Protein AF-A0A3N8PUU8-F1 (afdb_monomer)

Sequence (357 aa):
MLALIACQSVDLQAMRKKFASQLMLTMLAGAVLAAAIGTYAHWDSNRGGVLVAGLSSRHGITAQTVLVNLVLGFALMGVMTAVAMCMLWSWIVPRAAAAILRDLIRPFNATKYLVVFVLLIGTIWGLFLPSRGLVEATYKLGFGAVSWGTATLYLCDFAVALAGRSSPYWQKFYGDNKTDLYVCGLAGLTLVLLSSLSPERYSWYSLDLALLGSPFYLYAVFAIRECATIKVAGRNLPLRLRIVLCALFAALYAITLLVLLNVQSKTMPQYEALWYQISIFCGGLSAMIFARQIPFMLKQGKIELSPVLLRMFSSMKFSPGIYAEAARAATLWNRHVKLEKAVLRKQKARASKSRRR

Nearest PDB structures (foldseek):
  4wpe-assembly1_A-2  TM=2.109E-01  e=3.095E+00  Saccharomyces cerevisiae S288C
  2c08-assembly1_A-2  TM=2.107E-01  e=7.138E+00  Rattus norvegicus
  3zx6-assembly1_A  TM=1.548E-01  e=5.483E+00  Archaeoglobus fulgidus DSM 4304
  7n6g-assembly1_3Q  TM=1.052E-01  e=5.247E+00  Chlamydomonas reinhardtii

Solvent-accessible surface area (backbone atoms only — not comparable to full-atom values): 19198 Å² total; per-residue (Å²): 111,82,61,70,75,70,60,94,56,88,56,59,62,62,49,47,54,52,46,52,51,49,52,46,47,53,49,45,50,52,49,51,49,50,50,50,49,58,52,46,68,58,48,76,74,75,71,74,63,62,74,43,50,63,61,15,71,77,67,82,43,59,38,67,57,57,52,48,50,53,51,47,53,52,48,54,47,48,52,52,47,50,50,48,47,49,66,43,38,76,64,45,58,81,70,64,79,53,73,69,61,62,67,77,45,55,75,61,61,57,52,53,51,50,30,53,47,47,23,47,51,38,38,55,55,42,70,74,48,88,64,93,44,72,67,53,44,47,40,37,71,68,44,29,18,51,16,38,25,48,26,46,49,51,50,52,50,43,40,40,18,76,64,66,72,44,52,75,68,50,30,50,54,43,61,78,45,41,65,62,54,49,51,52,48,50,51,54,49,49,51,52,50,52,51,70,70,42,92,62,82,75,58,53,58,57,58,60,60,27,60,69,11,49,58,27,23,55,51,17,32,52,31,44,56,54,31,68,79,47,58,44,68,88,38,57,65,57,67,70,60,44,52,53,52,33,49,49,32,51,48,54,42,52,51,49,52,56,54,48,51,44,32,64,68,60,77,50,58,53,72,55,32,42,53,51,26,51,22,40,21,22,36,11,51,37,38,28,56,57,29,46,47,52,40,49,30,45,74,68,55,45,58,78,70,58,66,64,58,46,52,45,48,70,70,39,93,85,49,88,49,60,67,61,51,51,45,52,43,27,53,54,42,36,53,51,44,54,50,48,41,50,52,51,51,52,52,52,55,50,53,55,52,64,74,74,107

Structure (mmCIF, N/CA/C/O backbone):
data_AF-A0A3N8PUU8-F1
#
_entry.id   AF-A0A3N8PUU8-F1
#
loop_
_atom_site.group_PDB
_atom_site.id
_atom_site.type_symbol
_atom_site.label_atom_id
_atom_site.label_alt_id
_atom_site.label_comp_id
_atom_site.label_asym_id
_atom_site.label_entity_id
_atom_site.label_seq_id
_atom_site.pdbx_PDB_ins_code
_atom_site.Cartn_x
_atom_site.Cartn_y
_atom_site.Cartn_z
_atom_site.occupancy
_atom_site.B_iso_or_equiv
_atom_site.auth_seq_id
_atom_site.auth_comp_id
_atom_site.auth_asym_id
_atom_site.auth_atom_id
_atom_site.pdbx_PDB_model_num
ATOM 1 N N . MET A 1 1 ? 3.388 -2.164 14.234 1.00 33.44 1 MET A N 1
ATOM 2 C CA . MET A 1 1 ? 3.772 -0.738 14.371 1.00 33.44 1 MET A CA 1
ATOM 3 C C . MET A 1 1 ? 2.701 0.103 15.091 1.00 33.44 1 MET A C 1
ATOM 5 O O . MET A 1 1 ? 3.011 0.633 16.146 1.00 33.44 1 MET A O 1
ATOM 9 N N . LEU A 1 2 ? 1.438 0.167 14.629 1.00 33.94 2 LEU A N 1
ATOM 10 C CA . LEU A 1 2 ? 0.357 0.967 15.263 1.00 33.94 2 LEU A CA 1
ATOM 11 C C . LEU A 1 2 ? -0.056 0.524 16.685 1.00 33.94 2 LEU A C 1
ATOM 13 O O . LEU A 1 2 ? -0.361 1.365 17.522 1.00 33.94 2 LEU A O 1
ATOM 17 N N . ALA A 1 3 ? -0.004 -0.776 16.990 1.00 33.12 3 ALA A N 1
ATOM 18 C CA . ALA A 1 3 ? -0.272 -1.299 18.335 1.00 33.12 3 ALA A CA 1
ATOM 19 C C . ALA A 1 3 ? 0.892 -1.085 19.329 1.00 33.12 3 ALA A C 1
ATOM 21 O O . ALA A 1 3 ? 0.678 -1.107 20.534 1.00 33.12 3 ALA A O 1
ATOM 22 N N . LEU A 1 4 ? 2.114 -0.859 18.829 1.00 33.66 4 LEU A N 1
ATOM 23 C CA . LEU A 1 4 ? 3.347 -0.820 19.632 1.00 33.66 4 LEU A CA 1
ATOM 24 C C . LEU A 1 4 ? 3.682 0.583 20.158 1.00 33.66 4 LEU A C 1
ATOM 26 O O . LEU A 1 4 ? 4.406 0.714 21.135 1.00 33.66 4 LEU A O 1
ATOM 30 N N . ILE A 1 5 ? 3.145 1.632 19.527 1.00 42.50 5 ILE A N 1
ATOM 31 C CA . ILE A 1 5 ? 3.423 3.033 19.889 1.00 42.50 5 ILE A CA 1
ATOM 32 C C . ILE A 1 5 ? 2.405 3.566 20.920 1.00 42.50 5 ILE A C 1
ATOM 34 O O . ILE A 1 5 ? 2.657 4.572 21.575 1.00 42.50 5 ILE A O 1
ATOM 38 N N . ALA A 1 6 ? 1.267 2.885 21.104 1.00 36.62 6 ALA A N 1
ATOM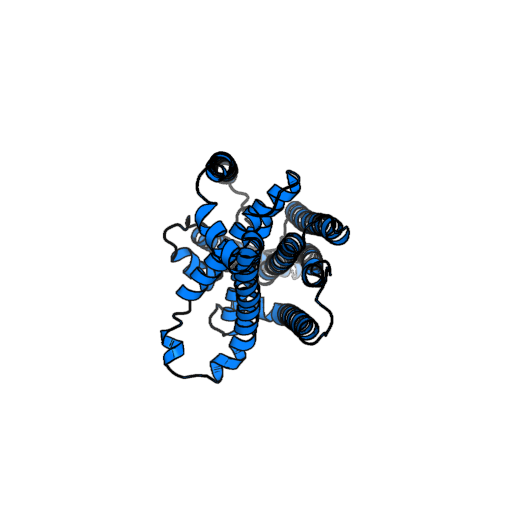 39 C CA . ALA A 1 6 ? 0.176 3.342 21.971 1.00 36.62 6 ALA A CA 1
ATOM 40 C C . ALA A 1 6 ? 0.266 2.868 23.441 1.00 36.62 6 ALA A C 1
ATOM 42 O O . ALA A 1 6 ? -0.495 3.361 24.270 1.00 36.62 6 ALA A O 1
ATOM 43 N N . CYS A 1 7 ? 1.182 1.956 23.791 1.00 33.84 7 CYS A N 1
ATOM 44 C CA . CYS A 1 7 ? 1.356 1.485 25.171 1.00 33.84 7 CYS A CA 1
ATOM 45 C C . CYS A 1 7 ? 2.401 2.330 25.923 1.00 33.84 7 CYS A C 1
ATOM 47 O O . CYS A 1 7 ? 3.602 2.135 25.759 1.00 33.84 7 CYS A O 1
ATOM 49 N N . GLN A 1 8 ? 1.947 3.258 26.772 1.00 36.69 8 GLN A N 1
ATOM 50 C CA . GLN A 1 8 ? 2.780 4.001 27.733 1.00 36.69 8 GLN A CA 1
ATOM 51 C C . GLN A 1 8 ? 2.994 3.215 29.042 1.00 36.69 8 GLN A C 1
ATOM 53 O O . GLN A 1 8 ? 2.659 3.688 30.124 1.00 36.69 8 GLN A O 1
ATOM 58 N N . SER A 1 9 ? 3.557 2.011 28.979 1.00 38.72 9 SER A N 1
ATOM 59 C CA . SER A 1 9 ? 4.008 1.306 30.186 1.00 38.72 9 SER A CA 1
ATOM 60 C C . SER A 1 9 ? 5.347 0.630 29.930 1.00 38.72 9 SER A C 1
ATOM 62 O O . SER A 1 9 ? 5.527 0.083 28.849 1.00 38.72 9 SER A O 1
ATOM 64 N N . VAL A 1 10 ? 6.244 0.739 30.920 1.00 40.16 10 VAL A N 1
ATOM 65 C CA . VAL A 1 10 ? 7.522 0.063 31.282 1.00 40.16 10 VAL A CA 1
ATOM 66 C C . VAL A 1 10 ? 8.250 -0.852 30.257 1.00 40.16 10 VAL A C 1
ATOM 68 O O . VAL A 1 10 ? 9.475 -0.891 30.250 1.00 40.16 10 VAL A O 1
ATOM 71 N N . ASP A 1 11 ? 7.571 -1.481 29.301 1.00 45.91 11 ASP A N 1
ATOM 72 C CA . ASP A 1 11 ? 8.120 -2.284 28.194 1.00 45.91 11 ASP A CA 1
ATOM 73 C C . ASP A 1 11 ? 8.817 -1.485 27.076 1.00 45.91 11 ASP A C 1
ATOM 75 O O . ASP A 1 11 ? 9.431 -2.059 26.171 1.00 45.91 11 ASP A O 1
ATOM 79 N N . LEU A 1 12 ? 8.756 -0.152 27.101 1.00 41.97 12 LEU A N 1
ATOM 80 C CA . LEU A 1 12 ? 9.262 0.691 26.010 1.00 41.97 12 LEU A CA 1
ATOM 81 C C . LEU A 1 12 ? 10.796 0.638 25.876 1.00 41.97 12 LEU A C 1
ATOM 83 O O . LEU A 1 12 ? 11.322 0.802 24.777 1.00 41.97 12 LEU A O 1
ATOM 87 N N . GLN A 1 13 ? 11.523 0.358 26.962 1.00 36.59 13 GLN A N 1
ATOM 88 C CA . GLN A 1 13 ? 12.984 0.204 26.950 1.00 36.59 13 GLN A CA 1
ATOM 89 C C . GLN A 1 13 ? 13.417 -1.173 26.417 1.00 36.59 13 GLN A C 1
ATOM 91 O O . GLN A 1 13 ? 14.340 -1.254 25.603 1.00 36.59 13 GLN A O 1
ATOM 96 N N . ALA A 1 14 ? 12.709 -2.241 26.801 1.00 41.53 14 ALA A N 1
ATOM 97 C CA . ALA A 1 14 ? 12.932 -3.593 26.286 1.00 41.53 14 ALA A CA 1
ATOM 98 C C . ALA A 1 14 ? 12.567 -3.692 24.795 1.00 41.53 14 ALA A C 1
ATOM 100 O O . ALA A 1 14 ? 13.305 -4.286 24.005 1.00 41.53 14 ALA A O 1
ATOM 101 N N . MET A 1 15 ? 11.483 -3.028 24.380 1.00 36.25 15 MET A N 1
ATOM 102 C CA . MET A 1 15 ? 11.102 -2.938 22.972 1.00 36.25 15 MET A CA 1
ATOM 103 C C . MET A 1 15 ? 11.992 -1.989 22.166 1.00 36.25 15 MET A C 1
ATOM 105 O O . MET A 1 15 ? 12.260 -2.296 21.013 1.00 36.25 15 MET A O 1
ATOM 109 N N . ARG A 1 16 ? 12.540 -0.907 22.742 1.00 40.34 16 ARG A N 1
ATOM 110 C CA . ARG A 1 16 ? 13.584 -0.095 22.079 1.00 40.34 16 ARG A CA 1
ATOM 111 C C . ARG A 1 16 ? 14.869 -0.887 21.841 1.00 40.34 16 ARG A C 1
ATOM 113 O O . ARG A 1 16 ? 15.440 -0.753 20.767 1.00 40.34 16 ARG A O 1
ATOM 120 N N . LYS A 1 17 ? 15.293 -1.742 22.782 1.00 39.22 17 LYS A N 1
ATOM 121 C CA . LYS A 1 17 ? 16.448 -2.642 22.587 1.00 39.22 17 LYS A CA 1
ATOM 122 C C . LYS A 1 17 ? 16.184 -3.701 21.509 1.00 39.22 17 LYS A C 1
ATOM 124 O O . LYS A 1 17 ? 17.038 -3.903 20.653 1.00 39.22 17 LYS A O 1
ATOM 129 N N . LYS A 1 18 ? 14.994 -4.315 21.484 1.00 41.75 18 LYS A N 1
ATOM 130 C CA . LYS A 1 18 ? 14.600 -5.260 20.416 1.00 41.75 18 LYS A CA 1
ATOM 131 C C . LYS A 1 18 ? 14.395 -4.576 19.060 1.00 41.75 18 LYS A C 1
ATOM 133 O O . LYS A 1 18 ? 14.704 -5.152 18.027 1.00 41.75 18 LYS A O 1
ATOM 138 N N . PHE A 1 19 ? 13.928 -3.331 19.051 1.00 37.06 19 PHE A N 1
ATOM 139 C CA . PHE A 1 19 ? 13.805 -2.526 17.839 1.00 37.06 19 PHE A CA 1
ATOM 140 C C . PHE A 1 19 ? 15.175 -2.086 17.318 1.00 37.06 19 PHE A C 1
ATOM 142 O O . PHE A 1 19 ? 15.408 -2.168 16.122 1.00 37.06 19 PHE A O 1
ATOM 149 N N . ALA A 1 20 ? 16.110 -1.709 18.195 1.00 35.91 20 ALA A N 1
ATOM 150 C CA . ALA A 1 20 ? 17.499 -1.457 17.822 1.00 35.91 20 ALA A CA 1
ATOM 151 C C . ALA A 1 20 ? 18.171 -2.725 17.274 1.00 35.91 20 ALA A C 1
ATOM 153 O O . ALA A 1 20 ? 18.894 -2.626 16.291 1.00 35.91 20 ALA A O 1
ATOM 154 N N . SER A 1 21 ? 17.871 -3.912 17.822 1.00 35.41 21 SER A N 1
ATOM 155 C CA . SER A 1 21 ? 18.386 -5.181 17.288 1.00 35.41 21 SER A CA 1
ATOM 156 C C . SER A 1 21 ? 17.737 -5.578 15.957 1.00 35.41 21 SER A C 1
ATOM 158 O O . SER A 1 21 ? 18.420 -6.130 15.107 1.00 35.41 21 SER A O 1
ATOM 160 N N . GLN A 1 22 ? 16.453 -5.278 15.729 1.00 37.22 22 GLN A N 1
ATOM 161 C CA . GLN A 1 22 ? 15.769 -5.522 14.447 1.00 37.22 22 GLN A CA 1
ATOM 162 C C . GLN A 1 22 ? 16.122 -4.485 13.370 1.00 37.22 22 GLN A C 1
ATOM 164 O O . GLN A 1 22 ? 16.196 -4.826 12.190 1.00 37.22 22 GLN A O 1
ATOM 169 N N . LEU A 1 23 ? 16.392 -3.238 13.760 1.00 36.00 23 LEU A N 1
ATOM 170 C CA . LEU A 1 23 ? 16.968 -2.213 12.891 1.00 36.00 23 LEU A CA 1
ATOM 171 C C . LEU A 1 23 ? 18.412 -2.585 12.528 1.00 36.00 23 LEU A C 1
ATOM 173 O O . LEU A 1 23 ? 18.780 -2.534 11.362 1.00 36.00 23 LEU A O 1
ATOM 177 N N . MET A 1 24 ? 19.199 -3.075 13.494 1.00 33.06 24 MET A N 1
ATOM 178 C CA . MET A 1 24 ? 20.504 -3.674 13.211 1.00 33.06 24 MET A CA 1
ATOM 179 C C . MET A 1 24 ? 20.380 -4.891 12.303 1.00 33.06 24 MET A C 1
ATOM 181 O O . MET A 1 24 ? 21.195 -5.016 11.412 1.00 33.06 24 MET A O 1
ATOM 185 N N . LEU A 1 25 ? 19.372 -5.754 12.474 1.00 33.69 25 LEU A N 1
ATOM 186 C CA . LEU A 1 25 ? 19.160 -6.936 11.630 1.00 33.69 25 LEU A CA 1
ATOM 187 C C . LEU A 1 25 ? 18.744 -6.562 10.202 1.00 33.69 25 LEU A C 1
ATOM 189 O O . LEU A 1 25 ? 19.130 -7.239 9.261 1.00 33.69 25 LEU A O 1
ATOM 193 N N . THR A 1 26 ? 17.980 -5.485 10.021 1.00 36.00 26 THR A N 1
ATOM 194 C CA . THR A 1 26 ? 17.624 -4.959 8.692 1.00 36.00 26 THR A CA 1
ATOM 195 C C . THR A 1 26 ? 18.788 -4.214 8.044 1.00 36.00 26 THR A C 1
ATOM 197 O O . THR A 1 26 ? 18.975 -4.333 6.837 1.00 36.00 26 THR A O 1
ATOM 200 N N . MET A 1 27 ? 19.636 -3.542 8.827 1.00 36.41 27 MET A N 1
ATOM 201 C CA . MET A 1 27 ? 20.908 -2.994 8.346 1.00 36.41 27 MET A CA 1
ATOM 202 C C . MET A 1 27 ? 21.954 -4.083 8.066 1.00 36.41 27 MET A C 1
ATOM 204 O O . MET A 1 27 ? 22.676 -3.971 7.086 1.00 36.41 27 MET A O 1
ATOM 208 N N . LEU A 1 28 ? 21.980 -5.173 8.839 1.00 34.31 28 LEU A N 1
ATOM 209 C CA . LEU A 1 28 ? 22.772 -6.382 8.583 1.00 34.31 28 LEU A CA 1
ATOM 210 C C . LEU A 1 28 ? 22.239 -7.137 7.372 1.00 34.31 28 LEU A C 1
ATOM 212 O O . LEU A 1 28 ? 23.036 -7.606 6.582 1.00 34.31 28 LEU A O 1
ATOM 216 N N . ALA A 1 29 ? 20.923 -7.213 7.170 1.00 36.09 29 ALA A N 1
ATOM 217 C CA . ALA A 1 29 ? 20.339 -7.760 5.950 1.00 36.09 29 ALA A CA 1
ATOM 218 C C . ALA A 1 29 ? 20.710 -6.893 4.742 1.00 36.09 29 ALA A C 1
ATOM 220 O O . ALA A 1 29 ? 21.074 -7.443 3.713 1.00 36.09 29 ALA A O 1
ATOM 221 N N . GLY A 1 30 ? 20.716 -5.563 4.886 1.00 34.19 30 GLY A N 1
ATOM 222 C CA . GLY A 1 30 ? 21.246 -4.633 3.886 1.00 34.19 30 GLY A CA 1
ATOM 223 C C . GLY A 1 30 ? 22.751 -4.798 3.633 1.00 34.19 30 GLY A C 1
ATOM 224 O O . GLY A 1 30 ? 23.174 -4.762 2.484 1.00 34.19 30 GLY A O 1
ATOM 225 N N . ALA A 1 31 ? 23.553 -5.056 4.671 1.00 34.19 31 ALA A N 1
ATOM 226 C CA . ALA A 1 31 ? 24.997 -5.292 4.572 1.00 34.19 31 ALA A CA 1
ATOM 227 C C . ALA A 1 31 ? 25.342 -6.683 4.004 1.00 34.19 31 ALA A C 1
ATOM 229 O O . ALA A 1 31 ? 26.288 -6.815 3.237 1.00 34.19 31 ALA A O 1
ATOM 230 N N . VAL A 1 32 ? 24.549 -7.711 4.315 1.00 37.09 32 VAL A N 1
ATOM 231 C CA . VAL A 1 32 ? 24.626 -9.055 3.721 1.00 37.09 32 VAL A CA 1
ATOM 232 C C . VAL A 1 32 ? 24.175 -9.009 2.260 1.00 37.09 32 VAL A C 1
ATOM 234 O O . VAL A 1 32 ? 24.789 -9.663 1.424 1.00 37.09 32 VAL A O 1
ATOM 237 N N . LEU A 1 33 ? 23.178 -8.182 1.919 1.00 38.75 33 LEU A N 1
ATOM 238 C CA . LEU A 1 33 ? 22.816 -7.897 0.527 1.00 38.75 33 LEU A CA 1
ATOM 239 C C . LEU A 1 33 ? 23.948 -7.152 -0.198 1.00 38.75 33 LEU A C 1
ATOM 241 O O . LEU A 1 33 ? 24.249 -7.485 -1.334 1.00 38.75 33 LEU A O 1
ATOM 245 N N . ALA A 1 34 ? 24.621 -6.203 0.462 1.00 35.78 34 ALA A N 1
ATOM 246 C CA . ALA A 1 34 ? 25.799 -5.516 -0.077 1.00 35.78 34 ALA A CA 1
ATOM 247 C C . ALA A 1 34 ? 27.004 -6.459 -0.267 1.00 35.78 34 ALA A C 1
ATOM 249 O O . ALA A 1 34 ? 27.714 -6.358 -1.265 1.00 35.78 34 ALA A O 1
ATOM 250 N N . ALA A 1 35 ? 27.199 -7.432 0.628 1.00 34.88 35 ALA A N 1
ATOM 251 C CA . ALA A 1 35 ? 28.202 -8.486 0.470 1.00 34.88 35 ALA A CA 1
ATOM 252 C C . ALA A 1 35 ? 27.835 -9.473 -0.657 1.00 34.88 35 ALA A C 1
ATOM 254 O O . ALA A 1 35 ? 28.711 -9.895 -1.409 1.00 34.88 35 ALA A O 1
ATOM 255 N N . ALA A 1 36 ? 26.543 -9.781 -0.833 1.00 36.66 36 ALA A N 1
ATOM 256 C CA . ALA A 1 36 ? 26.031 -10.562 -1.962 1.00 36.66 36 ALA A CA 1
ATOM 257 C C . ALA A 1 36 ? 26.155 -9.813 -3.307 1.00 36.66 36 ALA A C 1
ATOM 259 O O . ALA A 1 36 ? 26.361 -10.433 -4.346 1.00 36.66 36 ALA A O 1
ATOM 260 N N . ILE A 1 37 ? 26.095 -8.477 -3.291 1.00 40.91 37 ILE A N 1
ATOM 261 C CA . ILE A 1 37 ? 26.415 -7.616 -4.443 1.00 40.91 37 ILE A CA 1
ATOM 262 C C . ILE A 1 37 ? 27.914 -7.707 -4.780 1.00 40.91 37 ILE A C 1
ATOM 264 O O . ILE A 1 37 ? 28.270 -7.796 -5.955 1.00 40.91 37 ILE A O 1
ATOM 268 N N . GLY A 1 38 ? 28.788 -7.773 -3.768 1.00 35.84 38 GLY A N 1
ATOM 269 C CA . GLY A 1 38 ? 30.226 -8.000 -3.952 1.00 35.84 38 GLY A CA 1
ATOM 270 C C . GLY A 1 38 ? 30.563 -9.361 -4.577 1.00 35.84 38 GLY A C 1
ATOM 271 O O . GLY A 1 38 ? 31.454 -9.444 -5.420 1.00 35.84 38 GLY A O 1
ATOM 272 N N . THR A 1 39 ? 29.826 -10.423 -4.236 1.00 39.25 39 THR A N 1
ATOM 273 C CA . THR A 1 39 ? 30.013 -11.757 -4.837 1.00 39.25 39 THR A CA 1
ATOM 274 C C . THR A 1 39 ? 29.342 -11.904 -6.206 1.00 39.25 39 THR A C 1
ATOM 276 O O . THR A 1 39 ? 29.868 -12.616 -7.059 1.00 39.25 39 THR A O 1
ATOM 279 N N . TYR A 1 40 ? 28.239 -11.194 -6.470 1.00 35.34 40 TYR A N 1
ATOM 280 C CA . TYR A 1 40 ? 27.603 -11.144 -7.793 1.00 35.34 40 TYR A CA 1
ATOM 281 C C . TYR A 1 40 ? 28.469 -10.411 -8.830 1.00 35.34 40 TYR A C 1
ATOM 283 O O . TYR A 1 40 ? 28.627 -10.903 -9.946 1.00 35.34 40 TYR A O 1
ATOM 291 N N . ALA A 1 41 ? 29.125 -9.312 -8.440 1.00 36.12 41 ALA A N 1
ATOM 292 C CA . ALA A 1 41 ? 30.118 -8.631 -9.277 1.00 36.12 41 ALA A CA 1
ATOM 293 C C . ALA A 1 41 ? 31.311 -9.539 -9.650 1.00 36.12 41 ALA A C 1
ATOM 295 O O . ALA A 1 41 ? 31.950 -9.339 -10.679 1.00 36.12 41 ALA A O 1
ATOM 296 N N . HIS A 1 42 ? 31.586 -10.570 -8.843 1.00 34.03 42 HIS A N 1
ATOM 297 C CA . HIS A 1 42 ? 32.610 -11.577 -9.120 1.00 34.03 42 HIS A CA 1
ATOM 298 C C . HIS A 1 42 ? 32.102 -12.732 -10.013 1.00 34.03 42 HIS A C 1
ATOM 300 O O . HIS A 1 42 ? 32.889 -13.366 -10.712 1.00 34.03 42 HIS A O 1
ATOM 306 N N . TRP A 1 43 ? 30.790 -13.002 -10.031 1.00 35.16 43 TRP A N 1
ATOM 307 C CA . TRP A 1 43 ? 30.164 -14.084 -10.809 1.00 35.16 43 TRP A CA 1
ATOM 308 C C . TRP A 1 43 ? 29.908 -13.722 -12.282 1.00 35.16 43 TRP A C 1
ATOM 310 O O . TRP A 1 43 ? 30.049 -14.583 -13.158 1.00 35.16 43 TRP A O 1
ATOM 320 N N . ASP A 1 44 ? 29.618 -12.447 -12.568 1.00 42.53 44 ASP A N 1
ATOM 321 C CA . ASP A 1 44 ? 29.475 -11.903 -13.933 1.00 42.53 44 ASP A CA 1
ATOM 322 C C . ASP A 1 44 ? 30.759 -12.069 -14.774 1.00 42.53 44 ASP A C 1
ATOM 324 O O . ASP A 1 44 ? 30.730 -12.076 -16.002 1.00 42.53 44 ASP A O 1
ATOM 328 N N . SER A 1 45 ? 31.901 -12.309 -14.120 1.00 43.78 45 SER A N 1
ATOM 329 C CA . SER A 1 45 ? 33.188 -12.435 -14.796 1.00 43.78 45 SER A CA 1
ATOM 330 C C . SER A 1 45 ? 33.426 -13.778 -15.499 1.00 43.78 45 SER A C 1
ATOM 332 O O . SER A 1 45 ? 34.397 -13.841 -16.248 1.00 43.78 45 SER A O 1
ATOM 334 N N . ASN A 1 46 ? 32.651 -14.857 -15.263 1.00 42.50 46 ASN A N 1
ATOM 335 C CA . ASN A 1 46 ? 33.161 -16.186 -15.656 1.00 42.50 46 ASN A CA 1
ATOM 336 C C . ASN A 1 46 ? 32.233 -17.233 -16.304 1.00 42.50 46 ASN A C 1
ATOM 338 O O . ASN A 1 46 ? 32.785 -18.079 -17.005 1.00 42.50 46 ASN A O 1
ATOM 342 N N . ARG A 1 47 ? 30.893 -17.286 -16.137 1.00 45.38 47 ARG A N 1
ATOM 343 C CA . ARG A 1 47 ? 30.115 -18.435 -16.710 1.00 45.38 47 ARG A CA 1
ATOM 344 C C . ARG A 1 47 ? 28.685 -18.189 -17.225 1.00 45.38 47 ARG A C 1
ATOM 346 O O . ARG A 1 47 ? 28.132 -19.084 -17.860 1.00 45.38 47 ARG A O 1
ATOM 353 N N . GLY A 1 48 ? 28.084 -17.013 -17.036 1.00 41.53 48 GLY A N 1
ATOM 354 C CA . GLY A 1 48 ? 26.700 -16.738 -17.477 1.00 41.53 48 GLY A CA 1
ATOM 355 C C . GLY A 1 48 ? 26.496 -16.583 -18.997 1.00 41.53 48 GLY A C 1
ATOM 356 O O . GLY A 1 48 ? 25.375 -16.712 -19.485 1.00 41.53 48 GLY A O 1
ATOM 357 N N . GLY A 1 49 ? 27.565 -16.344 -19.765 1.00 45.38 49 GLY A N 1
ATOM 358 C CA . GLY A 1 49 ? 27.481 -15.963 -21.183 1.00 45.38 49 GLY A CA 1
ATOM 359 C C . GLY A 1 49 ? 27.148 -17.083 -22.182 1.00 45.38 49 GLY A C 1
ATOM 360 O O . GLY A 1 49 ? 26.691 -16.793 -23.285 1.00 45.38 49 GLY A O 1
ATOM 361 N N . VAL A 1 50 ? 27.330 -18.361 -21.831 1.00 46.69 50 VAL A N 1
ATOM 362 C CA . VAL A 1 50 ? 27.348 -19.457 -22.829 1.00 46.69 50 VAL A CA 1
ATOM 363 C C . VAL A 1 50 ? 25.947 -19.874 -23.302 1.00 46.69 50 VAL A C 1
ATOM 365 O O . VAL A 1 50 ? 25.731 -20.095 -24.492 1.00 46.69 50 VAL A O 1
ATOM 368 N N . LEU A 1 51 ? 24.963 -19.935 -22.400 1.00 44.22 51 LEU A N 1
ATOM 369 C CA . LEU A 1 51 ? 23.594 -20.369 -22.731 1.00 44.22 51 LEU A CA 1
ATOM 370 C C . LEU A 1 51 ? 22.805 -19.279 -23.482 1.00 44.22 51 LEU A C 1
ATOM 372 O O . LEU A 1 51 ? 21.961 -19.555 -24.331 1.00 44.22 51 LEU A O 1
ATOM 376 N N . VAL A 1 52 ? 23.151 -18.027 -23.193 1.00 42.81 52 VAL A N 1
ATOM 377 C CA . VAL A 1 52 ? 22.590 -16.800 -23.765 1.00 42.81 52 VAL A CA 1
ATOM 378 C C . VAL A 1 52 ? 23.168 -16.566 -25.175 1.00 42.81 52 VAL A C 1
ATOM 380 O O . VAL A 1 52 ? 22.420 -16.284 -26.113 1.00 42.81 52 VAL A O 1
ATOM 383 N N . ALA A 1 53 ? 24.462 -16.835 -25.387 1.00 47.31 53 ALA A N 1
ATOM 384 C CA . ALA A 1 53 ? 25.098 -16.780 -26.709 1.00 47.31 53 ALA A CA 1
ATOM 385 C C . ALA A 1 53 ? 24.513 -17.788 -27.724 1.00 47.31 53 ALA A C 1
ATOM 387 O O . ALA A 1 53 ? 24.366 -17.458 -28.902 1.00 47.31 53 ALA A O 1
ATOM 388 N N . GLY A 1 54 ? 24.116 -18.988 -27.278 1.00 47.75 54 GLY A N 1
ATOM 389 C CA . GLY A 1 54 ? 23.573 -20.034 -28.157 1.00 47.75 54 GLY A CA 1
ATOM 390 C C . GLY A 1 54 ? 22.203 -19.717 -28.776 1.00 47.75 54 GLY A C 1
ATOM 391 O O . GLY A 1 54 ? 21.919 -20.139 -29.895 1.00 47.75 54 GLY A O 1
ATOM 392 N N . LEU A 1 55 ? 21.357 -18.946 -28.084 1.00 44.25 55 LEU A N 1
ATOM 393 C CA . LEU A 1 55 ? 20.044 -18.516 -28.594 1.00 44.25 55 LEU A CA 1
ATOM 394 C C . LEU A 1 55 ? 20.138 -17.268 -29.485 1.00 44.25 55 LEU A C 1
ATOM 396 O O . LEU A 1 55 ? 19.320 -17.087 -30.385 1.00 44.25 55 LEU A O 1
ATOM 400 N N . SER A 1 56 ? 21.157 -16.432 -29.271 1.00 44.44 56 SER A N 1
ATOM 401 C CA . SER A 1 56 ? 21.418 -15.231 -30.072 1.00 44.44 56 SER A CA 1
ATOM 402 C C . SER A 1 56 ? 21.897 -15.556 -31.487 1.00 44.44 56 SER A C 1
ATOM 404 O O . SER A 1 56 ? 21.474 -14.904 -32.443 1.00 44.44 56 SER A O 1
ATOM 406 N N . SER A 1 57 ? 22.714 -16.605 -31.645 1.00 46.62 57 SER A N 1
ATOM 407 C CA . SER A 1 57 ? 23.276 -16.974 -32.951 1.00 46.62 57 SER A CA 1
ATOM 408 C C . SER A 1 57 ? 22.236 -17.508 -33.943 1.00 46.62 57 SER A C 1
ATOM 410 O O . SER A 1 57 ? 22.412 -17.352 -35.147 1.00 46.62 57 SER A O 1
ATOM 412 N N . ARG A 1 58 ? 21.122 -18.087 -33.468 1.00 51.06 58 ARG A N 1
ATOM 413 C CA . ARG A 1 58 ? 20.073 -18.656 -34.338 1.00 51.06 58 ARG A CA 1
ATOM 414 C C . ARG A 1 58 ? 19.115 -17.634 -34.944 1.00 51.06 58 ARG A C 1
ATOM 416 O O . ARG A 1 58 ? 18.458 -17.954 -35.931 1.00 51.06 58 ARG A O 1
ATOM 423 N N . HIS A 1 59 ? 18.987 -16.445 -34.359 1.00 47.78 59 HIS A N 1
ATOM 424 C CA . HIS A 1 59 ? 17.955 -15.483 -34.765 1.00 47.78 59 HIS A CA 1
ATOM 425 C C . HIS A 1 59 ? 18.491 -14.102 -35.144 1.00 47.78 59 HIS A C 1
ATOM 427 O O . HIS A 1 59 ? 17.695 -13.237 -35.489 1.00 47.78 59 HIS A O 1
ATOM 433 N N . GLY A 1 60 ? 19.809 -13.869 -35.094 1.00 38.91 60 GLY A N 1
ATOM 434 C CA . GLY A 1 60 ? 20.385 -12.550 -35.402 1.00 38.91 60 GLY A CA 1
ATOM 435 C C . GLY A 1 60 ? 19.910 -11.441 -34.451 1.00 38.91 60 GLY A C 1
ATOM 436 O O . GLY A 1 60 ? 20.093 -10.259 -34.720 1.00 38.91 60 GLY A O 1
ATOM 437 N N . ILE A 1 61 ? 19.288 -11.826 -33.336 1.00 47.34 61 ILE A N 1
ATOM 438 C CA . ILE A 1 61 ? 18.800 -10.952 -32.275 1.00 47.34 61 ILE A CA 1
ATOM 439 C C . ILE A 1 61 ? 19.822 -11.047 -31.145 1.00 47.34 61 ILE A C 1
ATOM 441 O O . ILE A 1 61 ? 20.259 -12.147 -30.789 1.00 47.34 61 ILE A O 1
ATOM 445 N N . THR A 1 62 ? 20.221 -9.912 -30.567 1.00 52.75 62 THR A N 1
ATOM 446 C CA . THR A 1 62 ? 21.128 -9.922 -29.416 1.00 52.75 62 THR A CA 1
ATOM 447 C C . THR A 1 62 ? 20.498 -10.735 -28.287 1.00 52.75 62 THR A C 1
ATOM 449 O O . THR A 1 62 ? 19.296 -10.672 -28.021 1.00 52.75 62 THR A O 1
ATOM 452 N N . ALA A 1 63 ? 21.311 -11.545 -27.621 1.00 40.34 63 ALA A N 1
ATOM 453 C CA . ALA A 1 63 ? 20.864 -12.471 -26.588 1.00 40.34 63 ALA A CA 1
ATOM 454 C C . ALA A 1 63 ? 20.037 -11.801 -25.471 1.00 40.34 63 ALA A C 1
ATOM 456 O O . ALA A 1 63 ? 19.097 -12.373 -24.918 1.00 40.34 63 ALA A O 1
ATOM 457 N N . GLN A 1 64 ? 20.370 -10.538 -25.206 1.00 42.78 64 GLN A N 1
ATOM 458 C CA . GLN A 1 64 ? 19.689 -9.644 -24.284 1.00 42.78 64 GLN A CA 1
ATOM 459 C C . GLN A 1 64 ? 18.249 -9.348 -24.733 1.00 42.78 64 GLN A C 1
ATOM 461 O O . GLN A 1 64 ? 17.340 -9.366 -23.913 1.00 42.78 64 GLN A O 1
ATOM 466 N N . THR A 1 65 ? 18.003 -9.168 -26.031 1.00 41.06 65 THR A N 1
ATOM 467 C CA . THR A 1 65 ? 16.674 -8.891 -26.593 1.00 41.06 65 THR A CA 1
ATOM 468 C C . THR A 1 65 ? 15.773 -10.132 -26.618 1.00 41.06 65 THR A C 1
ATOM 470 O O . THR A 1 65 ? 14.576 -10.006 -26.374 1.00 41.06 65 THR A O 1
ATOM 473 N N . VAL A 1 66 ? 16.315 -11.341 -26.822 1.00 40.22 66 VAL A N 1
ATOM 474 C CA . VAL A 1 66 ? 15.531 -12.596 -26.730 1.00 40.22 66 VAL A CA 1
ATOM 475 C C . VAL A 1 66 ? 15.081 -12.860 -25.289 1.00 40.22 66 VAL A C 1
ATOM 477 O O . VAL A 1 66 ? 13.910 -13.164 -25.051 1.00 40.22 66 VAL A O 1
ATOM 480 N N . LEU A 1 67 ? 15.987 -12.685 -24.321 1.00 40.91 67 LEU A N 1
ATOM 481 C CA . LEU A 1 67 ? 15.681 -12.836 -22.897 1.00 40.91 67 LEU A CA 1
ATOM 482 C C . LEU A 1 67 ? 14.683 -11.769 -22.424 1.00 40.91 67 LEU A C 1
ATOM 484 O O . LEU A 1 67 ? 13.713 -12.095 -21.745 1.00 40.91 67 LEU A O 1
ATOM 488 N N . VAL A 1 68 ? 14.877 -10.514 -22.840 1.00 41.78 68 VAL A N 1
ATOM 489 C CA . VAL A 1 68 ? 13.967 -9.401 -22.539 1.00 41.78 68 VAL A CA 1
ATOM 490 C C . VAL A 1 68 ? 12.586 -9.638 -23.142 1.00 41.78 68 VAL A C 1
ATOM 492 O O . VAL A 1 68 ? 11.618 -9.416 -22.435 1.00 41.78 68 VAL A O 1
ATOM 495 N N . ASN A 1 69 ? 12.459 -10.155 -24.369 1.00 40.28 69 ASN A N 1
ATOM 496 C CA . ASN A 1 69 ? 11.155 -10.422 -24.992 1.00 40.28 69 ASN A CA 1
ATOM 497 C C . ASN A 1 69 ? 10.408 -11.609 -24.358 1.00 40.28 69 ASN A C 1
ATOM 499 O O . ASN A 1 69 ? 9.190 -11.540 -24.197 1.00 40.28 69 ASN A O 1
ATOM 503 N N . LEU A 1 70 ? 11.114 -12.670 -23.947 1.00 40.50 70 LEU A N 1
ATOM 504 C CA . LEU A 1 70 ? 10.516 -13.782 -23.194 1.00 40.50 70 LEU A CA 1
ATOM 505 C C . LEU A 1 70 ? 10.062 -13.324 -21.802 1.00 40.50 70 LEU A C 1
ATOM 507 O O . LEU A 1 70 ? 8.924 -13.575 -21.410 1.00 40.50 70 LEU A O 1
ATOM 511 N N . VAL A 1 71 ? 10.915 -12.596 -21.076 1.00 40.47 71 VAL A N 1
ATOM 512 C CA . VAL A 1 71 ? 10.582 -12.059 -19.748 1.00 40.47 71 VAL A CA 1
ATOM 513 C C . VAL A 1 71 ? 9.479 -10.996 -19.841 1.00 40.47 71 VAL A C 1
ATOM 515 O O . VAL A 1 71 ? 8.567 -11.032 -19.020 1.00 40.47 71 VAL A O 1
ATOM 518 N N . LEU A 1 72 ? 9.480 -10.119 -20.858 1.00 37.56 72 LEU A N 1
ATOM 519 C CA . LEU A 1 72 ? 8.393 -9.162 -21.118 1.00 37.56 72 LEU A CA 1
ATOM 520 C C . LEU A 1 72 ? 7.082 -9.888 -21.408 1.00 37.56 72 LEU A C 1
ATOM 522 O O . LEU A 1 72 ? 6.074 -9.547 -20.801 1.00 37.56 72 LEU A O 1
ATOM 526 N N . GLY A 1 73 ? 7.087 -10.880 -22.305 1.00 34.12 73 GLY A N 1
ATOM 527 C CA . GLY A 1 73 ? 5.889 -11.630 -22.682 1.00 34.12 73 GLY A CA 1
ATOM 528 C C . GLY A 1 73 ? 5.249 -12.319 -21.479 1.00 34.12 73 GLY A C 1
ATOM 529 O O . GLY A 1 73 ? 4.052 -12.160 -21.243 1.00 34.12 73 GLY A O 1
ATOM 530 N N . PHE A 1 74 ? 6.053 -12.992 -20.651 1.00 38.34 74 PHE A N 1
ATOM 531 C CA . PHE A 1 74 ? 5.570 -13.662 -19.441 1.00 38.34 74 PHE A CA 1
ATOM 532 C C . PHE A 1 74 ? 5.230 -12.701 -18.291 1.00 38.34 74 PHE A C 1
ATOM 534 O O . PHE A 1 74 ? 4.321 -13.004 -17.520 1.00 38.34 74 PHE A O 1
ATOM 541 N N . ALA A 1 75 ? 5.895 -11.548 -18.164 1.00 36.09 75 ALA A N 1
ATOM 542 C CA . ALA A 1 75 ? 5.612 -10.568 -17.112 1.00 36.09 75 ALA A CA 1
ATOM 543 C C . ALA A 1 75 ? 4.372 -9.715 -17.422 1.00 36.09 75 ALA A C 1
ATOM 545 O O . ALA A 1 75 ? 3.519 -9.554 -16.550 1.00 36.09 75 ALA A O 1
ATOM 546 N N . LEU A 1 76 ? 4.224 -9.219 -18.658 1.00 38.28 76 LEU A N 1
ATOM 547 C CA . LEU A 1 76 ? 3.031 -8.482 -19.093 1.00 38.28 76 LEU A CA 1
ATOM 548 C C . LEU A 1 76 ? 1.813 -9.401 -19.146 1.00 38.28 76 LEU A C 1
ATOM 550 O O . LEU A 1 76 ? 0.787 -9.043 -18.569 1.00 38.28 76 LEU A O 1
ATOM 554 N N . MET A 1 77 ? 1.920 -10.606 -19.729 1.00 35.47 77 MET A N 1
ATOM 555 C CA . MET A 1 77 ? 0.830 -11.580 -19.618 1.00 35.47 77 MET A CA 1
ATOM 556 C C . MET A 1 77 ? 0.613 -11.980 -18.163 1.00 35.47 77 MET A C 1
ATOM 558 O O . MET A 1 77 ? -0.522 -11.984 -17.724 1.00 35.47 77 MET A O 1
ATOM 562 N N . GLY A 1 78 ? 1.639 -12.268 -17.369 1.00 36.75 78 GLY A N 1
ATOM 563 C CA . GLY A 1 78 ? 1.464 -12.708 -15.982 1.00 36.75 78 GLY A CA 1
ATOM 564 C C . GLY A 1 78 ? 0.725 -11.688 -15.117 1.00 36.75 78 GLY A C 1
ATOM 565 O O . GLY A 1 78 ? -0.230 -12.045 -14.432 1.00 36.75 78 GLY A O 1
ATOM 566 N N . VAL A 1 79 ? 1.110 -10.412 -15.188 1.00 37.56 79 VAL A N 1
ATOM 567 C CA . VAL A 1 79 ? 0.491 -9.336 -14.400 1.00 37.56 79 VAL A CA 1
ATOM 568 C C . VAL A 1 79 ? -0.882 -8.961 -14.958 1.00 37.56 79 VAL A C 1
ATOM 570 O O . VAL A 1 79 ? -1.840 -8.903 -14.190 1.00 37.56 79 VAL A O 1
ATOM 573 N N . MET A 1 80 ? -1.029 -8.786 -16.275 1.00 40.28 80 MET A N 1
ATOM 574 C CA . MET A 1 80 ? -2.325 -8.433 -16.871 1.00 40.28 80 MET A CA 1
ATOM 575 C C . MET A 1 80 ? -3.327 -9.585 -16.802 1.00 40.28 80 MET A C 1
ATOM 577 O O . MET A 1 80 ? -4.497 -9.346 -16.526 1.00 40.28 80 MET A O 1
ATOM 581 N N . THR A 1 81 ? -2.884 -10.833 -16.966 1.00 41.75 81 THR A N 1
ATOM 582 C CA . THR A 1 81 ? -3.733 -12.024 -16.808 1.00 41.75 81 THR A CA 1
ATOM 583 C C . THR A 1 81 ? -4.047 -12.257 -15.337 1.00 41.75 81 THR A C 1
ATOM 585 O O . THR A 1 81 ? -5.172 -12.616 -15.043 1.00 41.75 81 THR A O 1
ATOM 588 N N . ALA A 1 82 ? -3.146 -11.984 -14.386 1.00 42.56 82 ALA A N 1
ATOM 589 C CA . ALA A 1 82 ? -3.480 -12.053 -12.959 1.00 42.56 82 ALA A CA 1
ATOM 590 C C . ALA A 1 82 ? -4.476 -10.960 -12.542 1.00 42.56 82 ALA A C 1
ATOM 592 O O . ALA A 1 82 ? -5.394 -11.241 -11.776 1.00 42.56 82 ALA A O 1
ATOM 593 N N . VAL A 1 83 ? -4.345 -9.736 -13.062 1.00 42.97 83 VAL A N 1
ATOM 594 C CA . VAL A 1 83 ? -5.290 -8.636 -12.810 1.00 42.97 83 VAL A CA 1
ATOM 595 C C . VAL A 1 83 ? -6.636 -8.921 -13.481 1.00 42.97 83 VAL A C 1
ATOM 597 O O . VAL A 1 83 ? -7.665 -8.860 -12.812 1.00 42.97 83 VAL A O 1
ATOM 600 N N . ALA A 1 84 ? -6.643 -9.324 -14.754 1.00 44.06 84 ALA A N 1
ATOM 601 C CA . ALA A 1 84 ? -7.851 -9.694 -15.489 1.00 44.06 84 ALA A CA 1
ATOM 602 C C . ALA A 1 84 ? -8.518 -10.943 -14.901 1.00 44.06 84 ALA A C 1
ATOM 604 O O . ALA A 1 84 ? -9.730 -10.947 -14.718 1.00 44.06 84 ALA A O 1
ATOM 605 N N . MET A 1 85 ? -7.753 -11.972 -14.522 1.00 45.25 85 MET A N 1
ATOM 606 C CA . MET A 1 85 ? -8.284 -13.147 -13.833 1.00 45.25 85 MET A CA 1
ATOM 607 C C . MET A 1 85 ? -8.844 -12.772 -12.473 1.00 45.25 85 MET A C 1
ATOM 609 O O . MET A 1 85 ? -9.927 -13.244 -12.180 1.00 45.25 85 MET A O 1
ATOM 613 N N . CYS A 1 86 ? -8.191 -11.915 -11.678 1.00 46.03 86 CYS A N 1
ATOM 614 C CA . CYS A 1 86 ? -8.730 -11.439 -10.397 1.00 46.03 86 CYS A CA 1
ATOM 615 C C . CYS A 1 86 ? -10.010 -10.600 -10.570 1.00 46.03 86 CYS A C 1
ATOM 617 O O . CYS A 1 86 ? -10.914 -10.699 -9.741 1.00 46.03 86 CYS A O 1
ATOM 619 N N . MET A 1 87 ? -10.104 -9.800 -11.637 1.00 44.12 87 MET A N 1
ATOM 620 C CA . MET A 1 87 ? -11.265 -8.945 -11.929 1.00 44.12 87 MET A CA 1
ATOM 621 C C . MET A 1 87 ? -12.440 -9.716 -12.529 1.00 44.12 87 MET A C 1
ATOM 623 O O . MET A 1 87 ? -13.587 -9.460 -12.170 1.00 44.12 87 MET A O 1
ATOM 627 N N . LEU A 1 88 ? -12.163 -10.699 -13.383 1.00 45.28 88 LEU A N 1
ATOM 628 C CA . LEU A 1 88 ? -13.158 -11.607 -13.947 1.00 45.28 88 LEU A CA 1
ATOM 629 C C . LEU A 1 88 ? -13.480 -12.768 -12.991 1.00 45.28 88 LEU A C 1
ATOM 631 O O . LEU A 1 88 ? 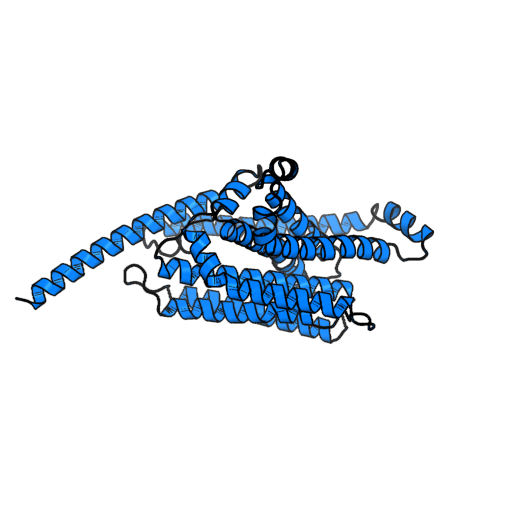-14.480 -13.452 -13.187 1.00 45.28 88 LEU A O 1
ATOM 635 N N . TRP A 1 89 ? -12.689 -12.978 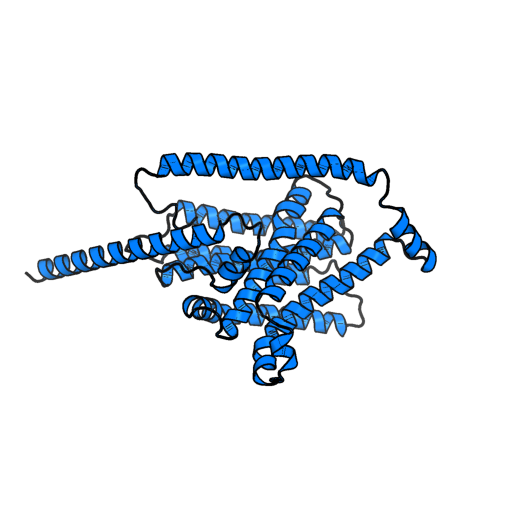-11.930 1.00 44.28 89 TRP A N 1
ATOM 636 C CA . TRP A 1 89 ? -12.837 -14.079 -10.967 1.00 44.28 89 TRP A CA 1
ATOM 637 C C . TRP A 1 89 ? -14.224 -14.117 -10.334 1.00 44.28 89 TRP A C 1
ATOM 639 O O . TRP A 1 89 ? -14.857 -15.167 -10.262 1.00 44.28 89 TRP A O 1
ATOM 649 N N . SER A 1 90 ? -14.721 -12.960 -9.896 1.00 45.28 90 SER A N 1
ATOM 650 C CA . SER A 1 90 ? -16.035 -12.825 -9.259 1.00 45.28 90 SER A CA 1
ATOM 651 C C . SER A 1 90 ? -17.194 -13.112 -10.222 1.00 45.28 90 SER A C 1
ATOM 653 O O . SER A 1 90 ? -18.283 -13.457 -9.769 1.00 45.28 90 SER A O 1
ATOM 655 N N . TRP A 1 91 ? -16.955 -13.023 -11.535 1.00 47.03 91 TRP A N 1
ATOM 656 C CA . TRP A 1 91 ? -17.939 -13.254 -12.595 1.00 47.03 91 TRP A CA 1
ATOM 657 C C . TRP A 1 91 ? -17.861 -14.673 -13.187 1.00 47.03 91 TRP A C 1
ATOM 659 O O . TRP A 1 91 ? -18.891 -15.275 -13.490 1.00 47.03 91 TRP A O 1
ATOM 669 N N . ILE A 1 92 ? -16.652 -15.238 -13.297 1.00 47.03 92 ILE A N 1
ATOM 670 C CA . ILE A 1 92 ? -16.380 -16.586 -13.823 1.00 47.03 92 ILE A CA 1
ATOM 671 C C . ILE A 1 92 ? -16.724 -17.665 -12.787 1.00 47.03 92 ILE A C 1
ATOM 673 O O . ILE A 1 92 ? -17.355 -18.660 -13.131 1.00 47.03 92 ILE A O 1
ATOM 677 N N . VAL A 1 93 ? -16.361 -17.478 -11.514 1.00 45.47 93 VAL A N 1
ATOM 678 C CA . VAL A 1 93 ? -16.560 -18.482 -10.448 1.00 45.47 93 VAL A CA 1
ATOM 679 C C . VAL A 1 93 ? -18.023 -18.905 -10.237 1.00 45.47 93 VAL A C 1
ATOM 681 O O . VAL A 1 93 ? -18.244 -20.100 -10.041 1.00 45.47 93 VAL A O 1
ATOM 684 N N . PRO A 1 94 ? -19.036 -18.015 -10.286 1.00 49.84 94 PRO A N 1
ATOM 685 C CA . PRO A 1 94 ? -20.426 -18.459 -10.183 1.00 49.84 94 PRO A CA 1
ATOM 686 C C . PRO A 1 94 ? -20.952 -19.160 -11.449 1.00 49.84 94 PRO A C 1
ATOM 688 O O . PRO A 1 94 ? -21.952 -19.863 -11.355 1.00 49.84 94 PRO A O 1
ATOM 691 N N . ARG A 1 95 ? -20.308 -18.998 -12.617 1.00 50.31 95 ARG A N 1
ATOM 692 C CA . ARG A 1 95 ? -20.796 -19.531 -13.909 1.00 50.31 95 ARG A CA 1
ATOM 693 C C . ARG A 1 95 ? -20.050 -20.770 -14.407 1.00 50.31 95 ARG A C 1
ATOM 695 O O . ARG A 1 95 ? -20.655 -21.618 -15.046 1.00 50.31 95 ARG A O 1
ATOM 702 N N . ALA A 1 96 ? -18.767 -20.908 -14.085 1.00 42.38 96 ALA A N 1
ATOM 703 C CA . ALA A 1 96 ? -17.928 -22.045 -14.455 1.00 42.38 96 ALA A CA 1
ATOM 704 C C . ALA A 1 96 ? -17.731 -22.984 -13.253 1.00 42.38 96 ALA A C 1
ATOM 706 O O . ALA A 1 96 ? -16.621 -23.194 -12.761 1.00 42.38 96 ALA A O 1
ATOM 707 N N . ALA A 1 97 ? -18.824 -23.540 -12.733 1.00 51.12 97 ALA A N 1
ATOM 708 C CA . ALA A 1 97 ? -18.748 -24.633 -11.775 1.00 51.12 97 ALA A CA 1
ATOM 709 C C . ALA A 1 97 ? -18.577 -25.960 -12.532 1.00 51.12 97 ALA A C 1
ATOM 711 O O . ALA A 1 97 ? -19.557 -26.593 -12.901 1.00 51.12 97 ALA A O 1
ATOM 712 N N . ALA A 1 98 ? -17.339 -26.413 -12.726 1.00 42.03 98 ALA A N 1
ATOM 713 C CA . ALA A 1 98 ? -17.073 -27.814 -13.047 1.00 42.03 98 ALA A CA 1
ATOM 714 C C . ALA A 1 98 ? -15.814 -28.272 -12.308 1.00 42.03 98 ALA A C 1
ATOM 716 O O . ALA A 1 98 ? -14.795 -27.584 -12.286 1.00 42.03 98 ALA A O 1
ATOM 717 N N . ALA A 1 99 ? -15.939 -29.413 -11.637 1.00 43.25 99 ALA A N 1
ATOM 718 C CA . ALA A 1 99 ? -15.094 -29.931 -10.562 1.00 43.25 99 ALA A CA 1
ATOM 719 C C . ALA A 1 99 ? -13.566 -29.894 -10.797 1.00 43.25 99 ALA A C 1
ATOM 721 O O . ALA A 1 99 ? -12.814 -29.824 -9.832 1.00 43.25 99 ALA A O 1
ATOM 722 N N . ILE A 1 100 ? -13.104 -29.818 -12.045 1.00 40.94 100 ILE A N 1
ATOM 723 C CA . ILE A 1 100 ? -11.684 -29.799 -12.430 1.00 40.94 100 ILE A CA 1
ATOM 724 C C . ILE A 1 100 ? -10.956 -28.530 -11.934 1.00 40.94 100 ILE A C 1
ATOM 726 O O . ILE A 1 100 ? -9.820 -28.611 -11.466 1.00 40.94 100 ILE A O 1
ATOM 730 N N . LEU A 1 101 ? -11.610 -27.356 -11.927 1.00 41.28 101 LEU A N 1
ATOM 731 C CA . LEU A 1 101 ? -11.003 -26.121 -11.389 1.00 41.28 101 LEU A CA 1
ATOM 732 C C . LEU A 1 101 ? -10.978 -26.089 -9.850 1.00 41.28 101 LEU A C 1
ATOM 734 O O . LEU A 1 101 ? -10.175 -25.374 -9.252 1.00 41.28 101 LEU A O 1
ATOM 738 N N . ARG A 1 102 ? -11.864 -26.856 -9.203 1.00 42.69 102 ARG A N 1
ATOM 739 C CA . ARG A 1 102 ? -11.968 -26.936 -7.739 1.00 42.69 102 ARG A CA 1
ATOM 740 C C . ARG A 1 102 ? -10.785 -27.710 -7.140 1.00 42.69 102 ARG A C 1
ATOM 742 O O . ARG A 1 102 ? -10.352 -27.366 -6.041 1.00 42.69 102 ARG A O 1
ATOM 749 N N . ASP A 1 103 ? -10.232 -28.657 -7.901 1.00 40.84 103 ASP A N 1
ATOM 750 C CA . ASP A 1 103 ? -9.073 -29.469 -7.511 1.00 40.84 103 ASP A CA 1
ATOM 751 C C . ASP A 1 103 ? -7.729 -28.889 -7.982 1.00 40.84 103 ASP A C 1
ATOM 753 O O . ASP A 1 103 ? -6.746 -28.961 -7.239 1.00 40.84 103 ASP A O 1
ATOM 757 N N . LEU A 1 104 ? -7.670 -28.221 -9.144 1.00 36.56 104 LEU A N 1
ATOM 758 C CA . LEU A 1 104 ? -6.439 -27.553 -9.605 1.00 36.56 104 LEU A CA 1
ATOM 759 C C . LEU A 1 104 ? -6.088 -26.316 -8.752 1.00 36.56 104 LEU A C 1
ATOM 761 O O . LEU A 1 104 ? -4.924 -25.939 -8.613 1.00 36.56 104 LEU A O 1
ATOM 765 N N . ILE A 1 105 ? -7.097 -25.693 -8.136 1.00 45.44 105 ILE A N 1
ATOM 766 C CA . ILE A 1 105 ? -6.964 -24.501 -7.299 1.00 45.44 105 ILE A CA 1
ATOM 767 C C . ILE A 1 105 ? -7.364 -24.866 -5.869 1.00 45.44 105 ILE A C 1
ATOM 769 O O . ILE A 1 105 ? -8.416 -24.469 -5.371 1.00 45.44 105 ILE A O 1
ATOM 773 N N . ARG A 1 106 ? -6.471 -25.542 -5.135 1.00 46.06 106 ARG A N 1
ATOM 774 C CA . ARG A 1 106 ? -6.379 -25.271 -3.691 1.00 46.06 106 ARG A CA 1
ATOM 775 C C . ARG A 1 106 ? -5.945 -23.804 -3.566 1.00 46.06 106 ARG A C 1
ATOM 777 O O . ARG A 1 106 ? -4.771 -23.510 -3.809 1.00 46.06 106 ARG A O 1
ATOM 784 N N . PRO A 1 107 ? -6.835 -22.870 -3.183 1.00 49.81 107 PRO A N 1
ATOM 785 C CA . PRO A 1 107 ? -6.652 -21.440 -3.452 1.00 49.81 107 PRO A CA 1
ATOM 786 C C . PRO A 1 107 ? -5.478 -20.793 -2.703 1.00 49.81 107 PRO A C 1
ATOM 788 O O . PRO A 1 107 ? -5.154 -19.645 -2.954 1.00 49.81 107 PRO A O 1
ATOM 791 N N . PHE A 1 108 ? -4.815 -21.507 -1.792 1.00 51.47 108 PHE A N 1
ATOM 792 C CA . PHE A 1 108 ? -3.769 -20.947 -0.935 1.00 51.47 108 PHE A CA 1
ATOM 793 C C . PHE A 1 108 ? -2.344 -21.321 -1.354 1.00 51.47 108 PHE A C 1
ATOM 795 O O . PHE A 1 108 ? -1.409 -20.594 -1.025 1.00 51.47 108 PHE A O 1
ATOM 802 N N . ASN A 1 109 ? -2.165 -22.403 -2.122 1.00 61.91 109 ASN A N 1
ATOM 803 C CA . ASN A 1 109 ? -0.855 -22.728 -2.685 1.00 61.91 109 ASN A CA 1
ATOM 804 C C . ASN A 1 109 ? -0.569 -21.886 -3.935 1.00 61.91 109 ASN A C 1
ATOM 806 O O . ASN A 1 109 ? 0.540 -21.389 -4.075 1.00 61.91 109 ASN A O 1
ATOM 810 N N . ALA A 1 110 ? -1.562 -21.647 -4.793 1.00 70.19 110 ALA A N 1
ATOM 811 C CA . ALA A 1 110 ? -1.374 -20.817 -5.982 1.00 70.19 110 ALA A CA 1
ATOM 812 C C . ALA A 1 110 ? -0.983 -19.369 -5.626 1.00 70.19 110 ALA A C 1
ATOM 814 O O . ALA A 1 110 ? -0.028 -18.846 -6.187 1.00 70.19 110 ALA A O 1
ATOM 815 N N . THR A 1 111 ? -1.631 -18.755 -4.629 1.00 74.00 111 THR A N 1
ATOM 816 C CA . THR A 1 111 ? -1.355 -17.365 -4.217 1.00 74.00 111 THR A CA 1
ATOM 817 C C . THR A 1 111 ? 0.072 -17.158 -3.718 1.00 74.00 111 THR A C 1
ATOM 819 O O . THR A 1 111 ? 0.713 -16.183 -4.101 1.00 74.00 111 THR A O 1
ATOM 822 N N . LYS A 1 112 ? 0.616 -18.078 -2.903 1.00 78.56 112 LYS A N 1
ATOM 823 C CA . LYS A 1 112 ? 2.017 -17.972 -2.454 1.00 78.56 112 LYS A CA 1
ATOM 824 C C . LYS A 1 112 ? 2.990 -18.080 -3.632 1.00 78.56 112 LYS A C 1
ATOM 826 O O . LYS A 1 112 ? 3.948 -17.317 -3.679 1.00 78.56 112 LYS A O 1
ATOM 831 N N . TYR A 1 113 ? 2.740 -18.985 -4.585 1.00 82.00 113 TYR A N 1
ATOM 832 C CA . TYR A 1 113 ? 3.605 -19.148 -5.753 1.00 82.00 113 TYR A CA 1
ATOM 833 C C . TYR A 1 113 ? 3.499 -17.943 -6.678 1.00 82.00 113 TYR A C 1
ATOM 835 O O . TYR A 1 113 ? 4.525 -17.473 -7.143 1.00 82.00 113 TYR A O 1
ATOM 843 N N . LEU A 1 114 ? 2.299 -17.390 -6.864 1.00 83.69 114 LEU A N 1
ATOM 844 C CA . LEU A 1 114 ? 2.082 -16.176 -7.642 1.00 83.69 114 LEU A CA 1
ATOM 845 C C . LEU A 1 114 ? 2.839 -14.987 -7.045 1.00 83.69 114 LEU A C 1
ATOM 847 O O . LEU A 1 114 ? 3.570 -14.313 -7.758 1.00 83.69 114 LEU A O 1
ATOM 851 N N . VAL A 1 115 ? 2.717 -14.750 -5.736 1.00 83.44 115 VAL A N 1
ATOM 852 C CA . VAL A 1 115 ? 3.419 -13.644 -5.065 1.00 83.44 115 VAL A CA 1
ATOM 853 C C . VAL A 1 115 ? 4.932 -13.811 -5.175 1.00 83.44 115 VAL A C 1
ATOM 855 O O . VAL A 1 115 ? 5.621 -12.854 -5.516 1.00 83.44 115 VAL A O 1
ATOM 858 N N . VAL A 1 116 ? 5.450 -15.017 -4.914 1.00 82.38 116 VAL A N 1
ATOM 859 C CA . VAL A 1 116 ? 6.886 -15.308 -5.048 1.00 82.38 116 VAL A CA 1
ATOM 860 C C . VAL A 1 116 ? 7.338 -15.127 -6.494 1.00 82.38 116 VAL A C 1
ATOM 862 O O . VAL A 1 116 ? 8.373 -14.520 -6.729 1.00 82.38 116 VAL A O 1
ATOM 865 N N . PHE A 1 117 ? 6.557 -15.594 -7.464 1.00 84.50 117 PHE A N 1
ATOM 866 C CA . PHE A 1 117 ? 6.865 -15.471 -8.884 1.00 84.50 117 PHE A CA 1
ATOM 867 C C . PHE A 1 117 ? 6.910 -14.009 -9.337 1.00 84.50 117 PHE A C 1
ATOM 869 O O . PHE A 1 117 ? 7.894 -13.592 -9.941 1.00 84.50 117 PHE A O 1
ATOM 876 N N . VAL A 1 118 ? 5.904 -13.203 -8.983 1.00 86.19 118 VAL A N 1
ATOM 877 C CA . VAL A 1 118 ? 5.862 -11.773 -9.328 1.00 86.19 118 VAL A CA 1
ATOM 878 C C . VAL A 1 118 ? 7.000 -11.004 -8.648 1.00 86.19 118 VAL A C 1
ATOM 880 O O . VAL A 1 118 ? 7.639 -10.163 -9.280 1.00 86.19 118 VAL A O 1
ATOM 883 N N . LEU A 1 119 ? 7.311 -11.332 -7.390 1.00 84.81 119 LEU A N 1
ATOM 884 C CA . LEU A 1 119 ? 8.457 -10.767 -6.676 1.00 84.81 119 LEU A CA 1
ATOM 885 C C . LEU A 1 119 ? 9.786 -11.142 -7.352 1.00 84.81 119 LEU A C 1
ATOM 887 O O . LEU A 1 119 ? 10.645 -10.280 -7.528 1.00 84.81 119 LEU A O 1
ATOM 891 N N . LEU A 1 120 ? 9.962 -12.410 -7.742 1.00 84.06 120 LEU A N 1
ATOM 892 C CA . LEU A 1 120 ? 11.164 -12.883 -8.428 1.00 84.06 120 LEU A CA 1
ATOM 893 C C . LEU A 1 120 ? 11.331 -12.197 -9.780 1.00 84.06 120 LEU A C 1
ATOM 895 O O . LEU A 1 120 ? 12.425 -11.724 -10.059 1.00 84.06 120 LEU A O 1
ATOM 899 N N . ILE A 1 121 ? 10.268 -12.062 -10.578 1.00 86.00 121 ILE A N 1
ATOM 900 C CA . ILE A 1 121 ? 10.318 -11.323 -11.849 1.00 86.00 121 ILE A CA 1
ATOM 901 C C . ILE A 1 121 ? 10.757 -9.880 -11.609 1.00 86.00 121 ILE A C 1
ATOM 903 O O . ILE A 1 121 ? 11.708 -9.423 -12.241 1.00 86.00 121 ILE A O 1
ATOM 907 N N . GLY A 1 122 ? 10.101 -9.175 -10.682 1.00 84.06 122 GLY A N 1
ATOM 908 C CA . GLY A 1 122 ? 10.426 -7.781 -10.382 1.00 84.06 122 GLY A CA 1
ATOM 909 C C . GLY A 1 122 ? 11.875 -7.613 -9.916 1.00 84.06 122 GLY A C 1
ATOM 910 O O . GLY A 1 122 ? 12.563 -6.698 -10.368 1.00 84.06 122 GLY A O 1
ATOM 911 N N . THR A 1 123 ? 12.354 -8.532 -9.071 1.00 81.69 123 THR A N 1
ATOM 912 C CA . THR A 1 123 ? 13.722 -8.528 -8.527 1.00 81.69 123 THR A CA 1
ATOM 913 C C . THR A 1 123 ? 14.760 -8.864 -9.591 1.00 81.69 123 THR A C 1
ATOM 915 O O . THR A 1 123 ? 15.716 -8.116 -9.758 1.00 81.69 123 THR A O 1
ATOM 918 N N . ILE A 1 124 ? 14.578 -9.966 -10.325 1.00 84.38 124 ILE A N 1
ATOM 919 C CA . ILE A 1 124 ? 15.508 -10.421 -11.364 1.00 84.38 124 ILE A CA 1
ATOM 920 C C . ILE A 1 124 ? 15.606 -9.358 -12.456 1.00 84.38 124 ILE A C 1
ATOM 922 O O . ILE A 1 124 ? 16.711 -8.963 -12.812 1.00 84.38 124 ILE A O 1
ATOM 926 N N . TRP A 1 125 ? 14.474 -8.832 -12.932 1.00 86.69 125 TRP A N 1
ATOM 927 C CA . TRP A 1 125 ? 14.485 -7.757 -13.923 1.00 86.69 125 TRP A CA 1
ATOM 928 C C . TRP A 1 125 ? 15.220 -6.530 -13.376 1.00 86.69 125 TRP A C 1
ATOM 930 O O . TRP A 1 125 ? 16.136 -6.048 -14.033 1.00 86.69 125 TRP A O 1
ATOM 940 N N . GLY A 1 126 ? 14.913 -6.094 -12.150 1.00 83.38 126 GLY A N 1
ATOM 941 C CA . GLY A 1 126 ? 15.576 -4.953 -11.514 1.00 83.38 126 GLY A CA 1
ATOM 942 C C . GLY A 1 126 ? 17.093 -5.120 -11.352 1.00 83.38 126 GLY A C 1
ATOM 943 O O . GLY A 1 126 ? 17.825 -4.150 -11.547 1.00 83.38 126 GLY A O 1
ATOM 944 N N . LEU A 1 127 ? 17.572 -6.334 -11.055 1.00 81.00 127 LEU A N 1
ATOM 945 C CA . LEU A 1 127 ? 19.001 -6.656 -10.919 1.00 81.00 127 LEU A CA 1
ATOM 946 C C . LEU A 1 127 ? 19.770 -6.541 -12.241 1.00 81.00 127 LEU A C 1
ATOM 948 O O . LEU A 1 127 ? 20.941 -6.172 -12.229 1.00 81.00 127 LEU A O 1
ATOM 952 N N . PHE A 1 128 ? 19.119 -6.820 -13.372 1.00 83.88 128 PHE A N 1
ATOM 953 C CA . PHE A 1 128 ? 19.725 -6.691 -14.701 1.00 83.88 128 PHE A CA 1
ATOM 954 C C . PHE A 1 128 ? 19.689 -5.257 -15.259 1.00 83.88 128 PHE A C 1
ATOM 956 O O . PHE A 1 128 ? 20.191 -5.016 -16.359 1.00 83.88 128 PHE A O 1
ATOM 963 N N . LEU A 1 129 ? 19.106 -4.289 -14.539 1.00 82.69 129 LEU A N 1
ATOM 964 C CA . LEU A 1 129 ? 19.084 -2.890 -14.972 1.00 82.69 129 LEU A CA 1
ATOM 965 C C . LEU A 1 129 ? 20.343 -2.144 -14.496 1.00 82.69 129 LEU A C 1
ATOM 967 O O . LEU A 1 129 ? 20.631 -2.150 -13.296 1.00 82.69 129 LEU A O 1
ATOM 971 N N . PRO A 1 130 ? 21.031 -1.388 -15.372 1.00 78.75 130 PRO A N 1
ATOM 972 C CA . PRO A 1 130 ? 22.199 -0.602 -14.978 1.00 78.75 130 PRO A CA 1
ATOM 973 C C . PRO A 1 130 ? 21.807 0.464 -13.949 1.00 78.75 130 PRO A C 1
ATOM 975 O O . PRO A 1 130 ? 20.839 1.188 -14.143 1.00 78.75 130 PRO A O 1
ATOM 978 N N . SER A 1 131 ? 22.524 0.570 -12.832 1.00 72.94 131 SER A N 1
ATOM 979 C CA . SER A 1 131 ? 22.253 1.601 -11.818 1.00 72.94 131 SER A CA 1
ATOM 980 C C . SER A 1 131 ? 23.219 2.766 -11.996 1.00 72.94 131 SER A C 1
ATOM 982 O O . SER A 1 131 ? 24.427 2.569 -11.891 1.00 72.94 131 SER A O 1
ATOM 984 N N . ARG A 1 132 ? 22.709 3.977 -12.255 1.00 70.62 132 ARG A N 1
ATOM 985 C CA . ARG A 1 132 ? 23.553 5.163 -12.512 1.00 70.62 132 ARG A CA 1
ATOM 986 C C . ARG A 1 132 ? 23.913 5.937 -11.243 1.00 70.62 132 ARG A C 1
ATOM 988 O O . ARG A 1 132 ? 24.670 6.898 -11.296 1.00 70.62 132 ARG A O 1
ATOM 995 N N . GLY A 1 133 ? 23.389 5.515 -10.092 1.00 69.06 133 GLY A N 1
ATOM 996 C CA . GLY A 1 133 ? 23.696 6.098 -8.791 1.00 69.06 133 GLY A CA 1
ATOM 997 C C . GLY A 1 133 ? 23.017 5.374 -7.628 1.00 69.06 133 GLY A C 1
ATOM 998 O O . GLY A 1 133 ? 22.185 4.483 -7.817 1.00 69.06 133 GLY A O 1
ATOM 999 N N . LEU A 1 134 ? 23.354 5.791 -6.403 1.00 65.50 134 LEU A N 1
ATOM 1000 C CA . LEU A 1 134 ? 22.862 5.180 -5.161 1.00 65.50 134 LEU A CA 1
ATOM 1001 C C . LEU A 1 134 ? 21.331 5.250 -5.028 1.00 65.50 134 LEU A C 1
ATOM 1003 O O . LEU A 1 134 ? 20.716 4.314 -4.522 1.00 65.50 134 LEU A O 1
ATOM 1007 N N . VAL A 1 135 ? 20.708 6.336 -5.496 1.00 61.69 135 VAL A N 1
ATOM 1008 C CA . VAL A 1 135 ? 19.251 6.536 -5.420 1.00 61.69 135 VAL A CA 1
ATOM 1009 C C . VAL A 1 135 ? 18.511 5.523 -6.292 1.00 61.69 135 VAL A C 1
ATOM 1011 O O . VAL A 1 135 ? 17.574 4.884 -5.818 1.00 61.69 135 VAL A O 1
ATOM 1014 N N . GLU A 1 136 ? 18.959 5.319 -7.531 1.00 68.50 136 GLU A N 1
ATOM 1015 C CA . GLU A 1 136 ? 18.370 4.333 -8.443 1.00 68.50 136 GLU A CA 1
ATOM 1016 C C . GLU A 1 136 ? 18.578 2.906 -7.934 1.00 68.50 136 GLU A C 1
ATOM 1018 O O . GLU A 1 136 ? 17.632 2.122 -7.918 1.00 68.50 136 GLU A O 1
ATOM 1023 N N . ALA A 1 137 ? 19.776 2.582 -7.436 1.00 67.81 137 ALA A N 1
ATOM 1024 C CA . ALA A 1 137 ? 20.058 1.275 -6.844 1.00 67.81 137 ALA A CA 1
ATOM 1025 C C . ALA A 1 137 ? 19.164 0.996 -5.619 1.00 67.81 137 ALA A C 1
ATOM 1027 O O . ALA A 1 137 ? 18.581 -0.084 -5.491 1.00 67.81 137 ALA A O 1
ATOM 1028 N N . THR A 1 138 ? 18.994 1.995 -4.745 1.00 64.75 138 THR A N 1
ATOM 1029 C CA . THR A 1 138 ? 18.131 1.897 -3.557 1.00 64.75 138 THR A CA 1
ATOM 1030 C C . THR A 1 138 ? 16.660 1.768 -3.947 1.00 64.75 138 THR A C 1
ATOM 1032 O O . THR A 1 138 ? 15.935 0.971 -3.352 1.00 64.75 138 THR A O 1
ATOM 1035 N N . TYR A 1 139 ? 16.210 2.500 -4.970 1.00 70.31 139 TYR A N 1
ATOM 1036 C CA . TYR A 1 139 ? 14.855 2.366 -5.496 1.00 70.31 139 TYR A CA 1
ATOM 1037 C C . TYR A 1 139 ? 14.626 0.966 -6.072 1.00 70.31 139 TYR A C 1
ATOM 1039 O O . TYR A 1 139 ? 13.623 0.334 -5.739 1.00 70.31 139 TYR A O 1
ATOM 1047 N N . LYS A 1 140 ? 15.565 0.456 -6.882 1.00 72.25 140 LYS A N 1
ATOM 1048 C CA . LYS A 1 140 ? 15.468 -0.856 -7.536 1.00 72.25 140 LYS A CA 1
ATOM 1049 C C . LYS A 1 140 ? 15.309 -1.991 -6.529 1.00 72.25 140 LYS A C 1
ATOM 1051 O O . LYS A 1 140 ? 14.337 -2.747 -6.583 1.00 72.25 140 LYS A O 1
ATOM 1056 N N . LEU A 1 141 ? 16.249 -2.059 -5.589 1.00 65.44 141 LEU A N 1
ATOM 1057 C CA . LEU A 1 141 ? 16.365 -3.160 -4.634 1.00 65.44 141 LEU A CA 1
ATOM 1058 C C . LEU A 1 141 ? 15.439 -3.002 -3.426 1.00 65.44 141 LEU A C 1
ATOM 1060 O O . LEU A 1 141 ? 14.890 -3.985 -2.934 1.00 65.44 141 LEU A O 1
ATOM 1064 N N . GLY A 1 142 ? 15.266 -1.774 -2.936 1.00 63.00 142 GLY A N 1
ATOM 1065 C CA . GLY A 1 142 ? 14.521 -1.508 -1.707 1.00 63.00 142 GLY A CA 1
ATOM 1066 C C . GLY A 1 142 ? 13.025 -1.297 -1.919 1.00 63.00 142 GLY A C 1
ATOM 1067 O O . GLY A 1 142 ? 12.231 -1.692 -1.066 1.00 63.00 142 GLY A O 1
ATOM 1068 N N . PHE A 1 143 ? 12.627 -0.674 -3.032 1.00 69.06 143 PHE A N 1
ATOM 1069 C CA . PHE A 1 143 ? 11.249 -0.215 -3.223 1.00 69.06 143 PHE A CA 1
ATOM 1070 C C . PHE A 1 143 ? 10.535 -0.900 -4.388 1.00 69.06 143 PHE A C 1
ATOM 1072 O O . PHE A 1 143 ? 9.457 -1.455 -4.186 1.00 69.06 143 PHE A O 1
ATOM 1079 N N . GLY A 1 144 ? 11.118 -0.903 -5.588 1.00 75.25 144 GLY A N 1
ATOM 1080 C CA . GLY A 1 144 ? 10.443 -1.391 -6.789 1.00 75.25 144 GLY A CA 1
ATOM 1081 C C . GLY A 1 144 ? 10.174 -2.892 -6.747 1.00 75.25 144 GLY A C 1
ATOM 1082 O O . GLY A 1 144 ? 9.022 -3.297 -6.801 1.00 75.25 144 GLY A O 1
ATOM 1083 N N . ALA A 1 145 ? 11.183 -3.738 -6.530 1.00 74.19 145 ALA A N 1
ATOM 1084 C CA . ALA A 1 145 ? 10.952 -5.187 -6.476 1.00 74.19 145 ALA A CA 1
ATOM 1085 C C . ALA A 1 145 ? 9.952 -5.606 -5.372 1.00 74.19 145 ALA A C 1
ATOM 1087 O O . ALA A 1 145 ? 9.089 -6.464 -5.574 1.00 74.19 145 ALA A O 1
ATOM 1088 N N . VAL A 1 146 ? 10.019 -4.951 -4.208 1.00 78.88 146 VAL A N 1
ATOM 1089 C CA . VAL A 1 146 ? 9.116 -5.205 -3.073 1.00 78.88 146 VAL A CA 1
ATOM 1090 C C . VAL A 1 146 ? 7.689 -4.729 -3.367 1.00 78.88 146 VAL A C 1
ATOM 1092 O O . VAL A 1 146 ? 6.723 -5.368 -2.928 1.00 78.88 146 VAL A O 1
ATOM 1095 N N . SER A 1 147 ? 7.526 -3.636 -4.119 1.00 85.94 147 SER A N 1
ATOM 1096 C CA . SER A 1 147 ? 6.208 -3.091 -4.444 1.00 85.94 147 SER A CA 1
ATOM 1097 C C . SER A 1 147 ? 5.399 -4.036 -5.329 1.00 85.94 147 SER A C 1
ATOM 1099 O O . SER A 1 147 ? 4.195 -4.167 -5.113 1.00 85.94 147 SER A O 1
ATOM 1101 N N . TRP A 1 148 ? 6.044 -4.771 -6.239 1.00 89.88 148 TRP A N 1
ATOM 1102 C CA . TRP A 1 148 ? 5.391 -5.768 -7.096 1.00 89.88 148 TRP A CA 1
ATOM 1103 C C . TRP A 1 148 ? 4.760 -6.892 -6.267 1.00 89.88 148 TRP A C 1
ATOM 1105 O O . TRP A 1 148 ? 3.574 -7.207 -6.411 1.00 89.88 148 TRP A O 1
ATOM 1115 N N . GLY A 1 149 ? 5.537 -7.466 -5.343 1.00 86.88 149 GLY A N 1
ATOM 1116 C CA . GLY A 1 149 ? 5.046 -8.505 -4.437 1.00 86.88 149 GLY A CA 1
ATOM 1117 C C . GLY A 1 149 ? 3.937 -7.989 -3.516 1.00 86.88 149 GLY A C 1
ATOM 1118 O O . GLY A 1 149 ? 2.916 -8.652 -3.336 1.00 86.88 149 GLY A O 1
ATOM 1119 N N . THR A 1 150 ? 4.094 -6.775 -2.984 1.00 87.56 150 THR A N 1
ATOM 1120 C CA . THR A 1 150 ? 3.112 -6.151 -2.081 1.00 87.56 150 THR A CA 1
ATOM 1121 C C . THR A 1 150 ? 1.788 -5.848 -2.788 1.00 87.56 150 THR A C 1
ATOM 1123 O O . THR A 1 150 ? 0.722 -6.168 -2.259 1.00 87.56 150 THR A O 1
ATOM 1126 N N . ALA A 1 151 ? 1.837 -5.306 -4.005 1.00 90.75 151 ALA A N 1
ATOM 1127 C CA . ALA A 1 151 ? 0.655 -5.055 -4.823 1.00 90.75 151 ALA A CA 1
ATOM 1128 C C . ALA A 1 151 ? -0.086 -6.361 -5.130 1.00 90.75 151 ALA A C 1
ATOM 1130 O O . ALA A 1 151 ? -1.300 -6.444 -4.948 1.00 90.75 151 ALA A O 1
ATOM 1131 N N . THR A 1 152 ? 0.657 -7.406 -5.508 1.00 90.06 152 THR A N 1
ATOM 1132 C CA . THR A 1 152 ? 0.098 -8.741 -5.767 1.00 90.06 152 THR A CA 1
ATOM 1133 C C . THR A 1 152 ? -0.603 -9.299 -4.532 1.00 90.06 152 THR A C 1
ATOM 1135 O O . THR A 1 152 ? -1.714 -9.817 -4.635 1.00 90.06 152 THR A O 1
ATOM 1138 N N . LEU A 1 153 ? 0.001 -9.148 -3.349 1.00 89.56 153 LEU A N 1
ATOM 1139 C CA . LEU A 1 153 ? -0.604 -9.575 -2.088 1.00 89.56 153 LEU A CA 1
ATOM 1140 C C . LEU A 1 153 ? -1.932 -8.875 -1.818 1.00 89.56 153 LEU A C 1
ATOM 1142 O O . LEU A 1 153 ? -2.914 -9.547 -1.494 1.00 89.56 153 LEU A O 1
ATOM 1146 N N . TYR A 1 154 ? -1.978 -7.553 -1.972 1.00 90.06 154 TYR A N 1
ATOM 1147 C CA . TYR A 1 154 ? -3.209 -6.799 -1.759 1.00 90.06 154 TYR A CA 1
ATOM 1148 C C . TYR A 1 154 ? -4.287 -7.128 -2.789 1.00 90.06 154 TYR A C 1
ATOM 1150 O O . TYR A 1 154 ? -5.450 -7.254 -2.418 1.00 90.06 154 TYR A O 1
ATOM 1158 N N . LEU A 1 155 ? -3.924 -7.323 -4.057 1.00 90.25 155 LEU A N 1
ATOM 1159 C CA . LEU A 1 155 ? -4.874 -7.721 -5.098 1.00 90.25 155 LEU A CA 1
ATOM 1160 C C . LEU A 1 155 ? -5.445 -9.123 -4.852 1.00 90.25 155 LEU A C 1
ATOM 1162 O O . LEU A 1 155 ? -6.645 -9.337 -5.018 1.00 90.25 155 LEU A O 1
ATOM 1166 N N . CYS A 1 156 ? -4.618 -10.065 -4.393 1.00 89.38 156 CYS A N 1
ATOM 1167 C CA . CYS A 1 156 ? -5.088 -11.398 -4.022 1.00 89.38 156 CYS A CA 1
ATOM 1168 C C . CYS A 1 156 ? -6.034 -11.344 -2.815 1.00 89.38 156 CYS A C 1
ATOM 1170 O O . CYS A 1 156 ? -7.085 -11.986 -2.814 1.00 89.38 156 CYS A O 1
ATOM 1172 N N . ASP A 1 157 ? -5.683 -10.569 -1.789 1.00 88.38 157 ASP A N 1
ATOM 1173 C CA . ASP A 1 157 ? -6.517 -10.392 -0.599 1.00 88.38 157 ASP A CA 1
ATOM 1174 C C . ASP A 1 157 ? -7.847 -9.689 -0.936 1.00 88.38 157 ASP A C 1
ATOM 1176 O O . ASP A 1 157 ? -8.907 -10.115 -0.472 1.00 88.38 157 ASP A O 1
ATOM 1180 N N . PHE A 1 158 ? -7.811 -8.699 -1.834 1.00 90.31 158 PHE A N 1
ATOM 1181 C CA . PHE A 1 158 ? -8.987 -8.049 -2.414 1.00 90.31 158 PHE A CA 1
ATOM 1182 C C . PHE A 1 158 ? -9.895 -9.045 -3.144 1.00 90.31 158 PHE A C 1
ATOM 1184 O O . PHE A 1 158 ? -11.089 -9.114 -2.847 1.00 90.31 158 PHE A O 1
ATOM 1191 N N . ALA A 1 159 ? -9.343 -9.863 -4.046 1.00 87.75 159 ALA A N 1
ATOM 1192 C CA . ALA A 1 159 ? -10.109 -10.851 -4.804 1.00 87.75 159 ALA A CA 1
ATOM 1193 C C . ALA A 1 159 ? -10.782 -11.886 -3.883 1.00 87.75 159 ALA A C 1
ATOM 1195 O O . ALA A 1 159 ? -11.964 -12.204 -4.043 1.00 87.75 159 ALA A O 1
ATOM 1196 N N . VAL A 1 160 ? -10.063 -12.377 -2.867 1.00 87.38 160 VAL A N 1
ATOM 1197 C CA . VAL A 1 160 ? -10.612 -13.326 -1.884 1.00 87.38 160 VAL A CA 1
ATOM 1198 C C . VAL A 1 160 ? -11.686 -12.674 -1.005 1.00 87.38 160 VAL A C 1
ATOM 1200 O O . VAL A 1 160 ? -12.678 -13.326 -0.659 1.00 87.38 160 VAL A O 1
ATOM 1203 N N . ALA A 1 161 ? -11.525 -11.396 -0.656 1.00 87.81 161 ALA A N 1
ATOM 1204 C CA . ALA A 1 161 ? -12.531 -10.644 0.083 1.00 87.81 161 ALA A CA 1
ATOM 1205 C C . ALA A 1 161 ? -13.805 -10.411 -0.739 1.00 87.81 161 ALA A C 1
ATOM 1207 O O . ALA A 1 161 ? -14.895 -10.658 -0.224 1.00 87.81 161 ALA A O 1
ATOM 1208 N N . LEU A 1 162 ? -13.692 -10.032 -2.014 1.00 85.75 162 LEU A N 1
ATOM 1209 C CA . LEU A 1 162 ? -14.847 -9.883 -2.906 1.00 85.75 162 LEU A CA 1
ATOM 1210 C C . LEU A 1 162 ? -15.581 -11.204 -3.160 1.00 85.75 162 LEU A C 1
ATOM 1212 O O . LEU A 1 162 ? -16.801 -11.210 -3.289 1.00 85.75 162 LEU A O 1
ATOM 1216 N N . ALA A 1 163 ? -14.863 -12.328 -3.168 1.00 85.25 163 ALA A N 1
ATOM 1217 C CA . ALA A 1 163 ? -15.458 -13.659 -3.270 1.00 85.25 163 ALA A CA 1
ATOM 1218 C C . ALA A 1 163 ? -16.192 -14.114 -1.988 1.00 85.25 163 ALA A C 1
ATOM 1220 O O . ALA A 1 163 ? -16.623 -15.265 -1.911 1.00 85.25 163 ALA A O 1
ATOM 1221 N N . GLY A 1 164 ? -16.278 -13.271 -0.949 1.00 86.31 164 GLY A N 1
ATOM 1222 C CA . GLY A 1 164 ? -16.927 -13.602 0.324 1.00 86.31 164 GLY A CA 1
ATOM 1223 C C . GLY A 1 164 ? -16.160 -14.621 1.175 1.00 86.31 164 GLY A C 1
ATOM 1224 O O . GLY A 1 164 ? -16.693 -15.137 2.154 1.00 86.31 164 GLY A O 1
ATOM 1225 N N . ARG A 1 165 ? -14.902 -14.924 0.821 1.00 85.62 165 ARG A N 1
ATOM 1226 C CA . ARG A 1 165 ? -14.068 -15.949 1.481 1.00 85.62 165 ARG A CA 1
ATOM 1227 C C . ARG A 1 165 ? -13.077 -15.376 2.501 1.00 85.62 165 ARG A C 1
ATOM 1229 O O . ARG A 1 165 ? -12.334 -16.136 3.120 1.00 85.62 165 ARG A O 1
ATOM 1236 N N . SER A 1 166 ? -13.050 -14.053 2.676 1.00 88.31 166 SER A N 1
ATOM 1237 C CA . SER A 1 166 ? -12.297 -13.376 3.744 1.00 88.31 166 SER A CA 1
ATOM 1238 C C . SER A 1 166 ? -13.190 -13.090 4.959 1.00 88.31 166 SER A C 1
ATOM 1240 O O . SER A 1 166 ? -14.377 -13.410 4.951 1.00 88.31 166 SER A O 1
ATOM 1242 N N . SER A 1 167 ? -12.649 -12.497 6.023 1.00 91.44 167 SER A N 1
ATOM 1243 C CA . SER A 1 167 ? -13.456 -12.145 7.196 1.00 91.44 167 SER A CA 1
ATOM 1244 C C . SER A 1 167 ? -14.379 -10.946 6.922 1.00 91.44 167 SER A C 1
ATOM 1246 O O . SER A 1 167 ? -14.045 -10.105 6.082 1.00 91.44 167 SER A O 1
ATOM 1248 N N . PRO A 1 168 ? -15.502 -10.789 7.654 1.00 93.75 168 PRO A N 1
ATOM 1249 C CA . PRO A 1 168 ? -16.416 -9.654 7.468 1.00 93.75 168 PRO A CA 1
ATOM 1250 C C . PRO A 1 168 ? -15.731 -8.285 7.595 1.00 93.75 168 PRO A C 1
ATOM 1252 O O . PRO A 1 168 ? -16.142 -7.313 6.968 1.00 93.75 168 PRO A O 1
ATOM 1255 N N . TYR A 1 169 ? -14.657 -8.210 8.387 1.00 93.69 169 TYR A N 1
ATOM 1256 C CA . TYR A 1 169 ? -13.838 -7.010 8.527 1.00 93.69 169 TYR A CA 1
ATOM 1257 C C . TYR A 1 169 ? -13.169 -6.616 7.205 1.00 93.69 169 TYR A C 1
ATOM 1259 O O . TYR A 1 169 ? -13.277 -5.469 6.774 1.00 93.69 169 TYR A O 1
ATOM 1267 N N . TRP A 1 170 ? -12.512 -7.572 6.549 1.00 92.69 170 TRP A N 1
ATOM 1268 C CA . TRP A 1 170 ? -11.806 -7.349 5.288 1.00 92.69 170 TRP A CA 1
ATOM 1269 C C . TRP A 1 170 ? -12.752 -7.226 4.099 1.00 92.69 170 TRP A C 1
ATOM 1271 O O . TRP A 1 170 ? -12.501 -6.416 3.212 1.00 92.69 170 TRP A O 1
ATOM 1281 N N . GLN A 1 171 ? -13.877 -7.945 4.115 1.00 93.75 171 GLN A N 1
ATOM 1282 C CA . GLN A 1 171 ? -14.952 -7.751 3.139 1.00 93.75 171 GLN A CA 1
ATOM 1283 C C . GLN A 1 171 ? -15.478 -6.313 3.174 1.00 93.75 171 GLN A C 1
ATOM 1285 O O . GLN A 1 171 ? -15.641 -5.696 2.127 1.00 93.75 171 GLN A O 1
ATOM 1290 N N . LYS A 1 172 ? -15.680 -5.749 4.372 1.00 95.62 172 LYS A N 1
ATOM 1291 C CA . LYS A 1 172 ? -16.091 -4.350 4.523 1.00 95.62 172 LYS A CA 1
ATOM 1292 C C . LYS A 1 172 ? -14.995 -3.379 4.081 1.00 95.62 172 LYS A C 1
ATOM 1294 O O . LYS A 1 172 ? -15.286 -2.465 3.323 1.00 95.62 172 LYS A O 1
ATOM 1299 N N . PHE A 1 173 ? -13.744 -3.602 4.495 1.00 95.12 173 PHE A N 1
ATOM 1300 C CA . PHE A 1 173 ? -12.616 -2.765 4.075 1.00 95.12 173 PHE A CA 1
ATOM 1301 C C . PHE A 1 173 ? -12.513 -2.677 2.551 1.00 95.12 173 PHE A C 1
ATOM 1303 O O . PHE A 1 173 ? -12.509 -1.586 1.989 1.00 95.12 173 PHE A O 1
ATOM 1310 N N . TYR A 1 174 ? -12.465 -3.817 1.868 1.00 93.94 174 TYR A N 1
ATOM 1311 C CA . TYR A 1 174 ? -12.377 -3.835 0.414 1.00 93.94 174 TYR A CA 1
ATOM 1312 C C . TYR A 1 174 ? -13.686 -3.415 -0.258 1.00 93.94 174 TYR A C 1
ATOM 1314 O O . TYR A 1 174 ? -13.643 -2.822 -1.330 1.00 93.94 174 TYR A O 1
ATOM 1322 N N . GLY A 1 175 ? -14.835 -3.633 0.384 1.00 92.75 175 GLY A N 1
ATOM 1323 C CA . GLY A 1 175 ? -16.129 -3.120 -0.059 1.00 92.75 175 GLY A CA 1
ATOM 1324 C C . GLY A 1 175 ? -16.176 -1.592 -0.127 1.00 92.75 175 GLY A C 1
ATOM 1325 O O . GLY A 1 175 ? -16.689 -1.058 -1.109 1.00 92.75 175 GLY A O 1
ATOM 1326 N N . ASP A 1 176 ? -15.577 -0.909 0.852 1.00 91.88 176 ASP A N 1
ATOM 1327 C CA . ASP A 1 176 ? -15.473 0.557 0.897 1.00 91.88 176 ASP A CA 1
ATOM 1328 C C . ASP A 1 176 ? -14.495 1.106 -0.167 1.00 91.88 176 ASP A C 1
ATOM 1330 O O . ASP A 1 176 ? -14.594 2.263 -0.563 1.00 91.88 176 ASP A O 1
ATOM 1334 N N . ASN A 1 177 ? -13.556 0.281 -0.648 1.00 90.62 177 ASN A N 1
ATOM 1335 C CA . ASN A 1 177 ? -12.495 0.669 -1.591 1.00 90.62 177 ASN A CA 1
ATOM 1336 C C . ASN A 1 177 ? -12.684 0.123 -3.017 1.00 90.62 177 ASN A C 1
ATOM 1338 O O . ASN A 1 177 ? -11.890 0.433 -3.906 1.00 90.62 177 ASN A O 1
ATOM 1342 N N . LYS A 1 178 ? -13.708 -0.707 -3.250 1.00 91.00 178 LYS A N 1
ATOM 1343 C CA . LYS A 1 178 ? -13.869 -1.464 -4.501 1.00 91.00 178 LYS A CA 1
ATOM 1344 C C . LYS A 1 178 ? -13.982 -0.566 -5.728 1.00 91.00 178 LYS A C 1
ATOM 1346 O O . LYS A 1 178 ? -13.464 -0.925 -6.773 1.00 91.00 178 LYS A O 1
ATOM 1351 N N . THR A 1 179 ? -14.639 0.588 -5.602 1.00 90.56 179 THR A N 1
ATOM 1352 C CA . THR A 1 179 ? -14.874 1.497 -6.729 1.00 90.56 179 THR A CA 1
ATOM 1353 C C . THR A 1 179 ? -13.559 2.019 -7.286 1.00 90.56 179 THR A C 1
ATOM 1355 O O . THR A 1 179 ? -13.347 1.933 -8.487 1.00 90.56 179 THR A O 1
ATOM 1358 N N . ASP A 1 180 ? -12.637 2.458 -6.429 1.00 88.75 180 ASP A N 1
ATOM 1359 C CA . ASP A 1 180 ? -11.338 2.969 -6.878 1.00 88.75 180 ASP A CA 1
ATOM 1360 C C . ASP A 1 180 ? -10.483 1.872 -7.523 1.00 88.75 180 ASP A C 1
ATOM 1362 O O . ASP A 1 180 ? -9.828 2.106 -8.537 1.00 88.75 180 ASP A O 1
ATOM 1366 N N . LEU A 1 181 ? -10.541 0.648 -6.986 1.00 89.12 181 LEU A N 1
ATOM 1367 C CA . LEU A 1 181 ? -9.848 -0.506 -7.564 1.00 89.12 181 LEU A CA 1
ATOM 1368 C C . LEU A 1 181 ? -10.457 -0.936 -8.908 1.00 89.12 181 LEU A C 1
ATOM 1370 O O . LEU A 1 181 ? -9.714 -1.278 -9.826 1.00 89.12 181 LEU A O 1
ATOM 1374 N N . TYR A 1 182 ? -11.784 -0.881 -9.055 1.00 88.38 182 TYR A N 1
ATOM 1375 C CA . TYR A 1 182 ? -12.456 -1.156 -10.327 1.00 88.38 182 TYR A CA 1
ATOM 1376 C C . TYR A 1 182 ? -12.172 -0.081 -11.370 1.00 88.38 182 TYR A C 1
ATOM 1378 O O . TYR A 1 182 ? -11.867 -0.425 -12.506 1.00 88.38 182 TYR A O 1
ATOM 1386 N N . VAL A 1 183 ? -12.225 1.200 -10.999 1.00 88.62 183 VAL A N 1
ATOM 1387 C CA . VAL A 1 183 ? -11.902 2.313 -11.904 1.00 88.62 183 VAL A CA 1
ATOM 1388 C C . VAL A 1 183 ? -10.453 2.206 -12.376 1.00 88.62 183 VAL A C 1
ATOM 1390 O O . VAL A 1 183 ? -10.197 2.309 -13.571 1.00 88.62 183 VAL A O 1
ATOM 1393 N N . CYS A 1 184 ? -9.517 1.915 -11.469 1.00 89.38 184 CYS A N 1
ATOM 1394 C CA . CYS A 1 184 ? -8.121 1.658 -11.817 1.00 89.38 184 CYS A CA 1
ATOM 1395 C C . CYS A 1 184 ? -7.972 0.477 -12.787 1.00 89.38 184 CYS A C 1
ATOM 1397 O O . CYS A 1 184 ? -7.271 0.580 -13.792 1.00 89.38 184 CYS A O 1
ATOM 1399 N N . GLY A 1 185 ? -8.669 -0.626 -12.508 1.00 84.88 185 GLY A N 1
ATOM 1400 C CA . GLY A 1 185 ? -8.691 -1.810 -13.360 1.00 84.88 185 GLY A CA 1
ATOM 1401 C C . GLY A 1 185 ? -9.220 -1.557 -14.759 1.00 84.88 185 GLY A C 1
ATOM 1402 O O . GLY A 1 185 ? -8.590 -1.948 -15.737 1.00 84.88 185 GLY A O 1
ATOM 1403 N N . LEU A 1 186 ? -10.361 -0.874 -14.849 1.00 85.44 186 LEU A N 1
ATOM 1404 C CA . LEU A 1 186 ? -10.977 -0.493 -16.115 1.00 85.44 186 LEU A CA 1
ATOM 1405 C C . LEU A 1 186 ? -10.082 0.469 -16.891 1.00 85.44 186 LEU A C 1
ATOM 1407 O O . LEU A 1 186 ? -9.897 0.267 -18.082 1.00 85.44 186 LEU A O 1
ATOM 1411 N N . ALA A 1 187 ? -9.472 1.457 -16.235 1.00 85.94 187 ALA A N 1
ATOM 1412 C CA . ALA A 1 187 ? -8.522 2.357 -16.885 1.00 85.94 187 ALA A CA 1
ATOM 1413 C C . ALA A 1 187 ? -7.296 1.601 -17.428 1.00 85.94 187 ALA A C 1
ATOM 1415 O O . ALA A 1 187 ? -6.907 1.814 -18.574 1.00 85.94 187 ALA A O 1
ATOM 1416 N N . GLY A 1 188 ? -6.732 0.668 -16.654 1.00 84.25 188 GLY A N 1
ATOM 1417 C CA . GLY A 1 188 ? -5.642 -0.197 -17.114 1.00 84.25 188 GLY A CA 1
ATOM 1418 C C . GLY A 1 188 ? -6.047 -1.095 -18.288 1.00 84.25 188 GLY A C 1
ATOM 1419 O O . GLY A 1 188 ? -5.295 -1.226 -19.251 1.00 84.25 188 GLY A O 1
ATOM 1420 N N . LEU A 1 189 ? -7.254 -1.668 -18.252 1.00 81.81 189 LEU A N 1
ATOM 1421 C CA . LEU A 1 189 ? -7.797 -2.458 -19.358 1.00 81.81 189 LEU A CA 1
ATOM 1422 C C . LEU A 1 189 ? -7.997 -1.601 -20.614 1.00 81.81 189 LEU A C 1
ATOM 1424 O O . LEU A 1 189 ? -7.617 -2.025 -21.700 1.00 81.81 189 LEU A O 1
ATOM 1428 N N . THR A 1 190 ? -8.535 -0.390 -20.467 1.00 81.81 190 THR A N 1
ATOM 1429 C CA . THR A 1 190 ? -8.686 0.568 -21.567 1.00 81.81 190 THR A CA 1
ATOM 1430 C C . THR A 1 190 ? -7.334 0.913 -22.182 1.00 81.81 190 THR A C 1
ATOM 1432 O O . THR A 1 190 ? -7.219 0.892 -23.402 1.00 81.81 190 THR A O 1
ATOM 1435 N N . LEU A 1 191 ? -6.293 1.152 -21.375 1.00 83.06 191 LEU A N 1
ATOM 1436 C CA . LEU A 1 191 ? -4.938 1.397 -21.886 1.00 83.06 191 LEU A CA 1
ATOM 1437 C C . LEU A 1 191 ? -4.407 0.212 -22.703 1.00 83.06 191 LEU A C 1
ATOM 1439 O O . LEU A 1 191 ? -3.829 0.418 -23.766 1.00 83.06 191 LEU A O 1
ATOM 1443 N N . VAL A 1 192 ? -4.637 -1.021 -22.246 1.00 80.81 192 VAL A N 1
ATOM 1444 C CA . VAL A 1 192 ? -4.225 -2.225 -22.986 1.00 80.81 192 VAL A CA 1
ATOM 1445 C C . VAL A 1 192 ? -5.027 -2.423 -24.268 1.00 80.81 192 VAL A C 1
ATOM 1447 O O . VAL A 1 192 ? -4.461 -2.810 -25.289 1.00 80.81 192 VAL A O 1
ATOM 1450 N N . LEU A 1 193 ? -6.327 -2.141 -24.252 1.00 80.06 193 LEU A N 1
ATOM 1451 C CA . LEU A 1 193 ? -7.153 -2.199 -25.457 1.00 80.06 193 LEU A CA 1
ATOM 1452 C C . LEU A 1 193 ? -6.707 -1.147 -26.474 1.00 80.06 193 LEU A C 1
ATOM 1454 O O . LEU A 1 193 ? -6.516 -1.479 -27.639 1.00 80.06 193 LEU A O 1
ATOM 1458 N N . LEU A 1 194 ? -6.473 0.092 -26.036 1.00 80.50 194 LEU A N 1
ATOM 1459 C CA . LEU A 1 194 ? -5.982 1.163 -26.902 1.00 80.50 194 LEU A CA 1
ATOM 1460 C C . LEU A 1 194 ? -4.606 0.834 -27.484 1.00 80.50 194 LEU A C 1
ATOM 1462 O O . LEU A 1 194 ? -4.399 1.029 -28.677 1.00 80.50 194 LEU A O 1
ATOM 1466 N N . SER A 1 195 ? -3.684 0.289 -26.686 1.00 79.44 195 SER A N 1
ATOM 1467 C CA . SER A 1 195 ? -2.357 -0.089 -27.185 1.00 79.44 195 SER A CA 1
ATOM 1468 C C . SER A 1 195 ? -2.385 -1.296 -28.124 1.00 79.44 195 SER A C 1
ATOM 1470 O O . SER A 1 195 ? -1.546 -1.379 -29.014 1.00 79.44 195 SER A O 1
ATOM 1472 N N . SER A 1 196 ? -3.348 -2.208 -27.959 1.00 79.38 196 SER A N 1
ATOM 1473 C CA . SER A 1 196 ? -3.502 -3.388 -28.824 1.00 79.38 196 SER A CA 1
ATOM 1474 C C . SER A 1 196 ? -4.232 -3.080 -30.132 1.00 79.38 196 SER A C 1
ATOM 1476 O O . SER A 1 196 ? -3.998 -3.751 -31.133 1.00 79.38 196 SER A O 1
ATOM 1478 N N . LEU A 1 197 ? -5.142 -2.101 -30.121 1.00 82.44 197 LEU A N 1
ATOM 1479 C CA . LEU A 1 197 ? -5.941 -1.703 -31.285 1.00 82.44 197 LEU A CA 1
ATOM 1480 C C . LEU A 1 197 ? -5.303 -0.559 -32.084 1.00 82.44 197 LEU A C 1
ATOM 1482 O O . LEU A 1 197 ? -5.671 -0.351 -33.239 1.00 82.44 197 LEU A O 1
ATOM 1486 N N . SER A 1 198 ? -4.373 0.192 -31.487 1.00 80.31 198 SER A N 1
ATOM 1487 C CA . SER A 1 198 ? -3.661 1.261 -32.184 1.00 80.31 198 SER A CA 1
ATOM 1488 C C . SER A 1 198 ? -2.688 0.684 -33.222 1.00 80.31 198 SER A C 1
ATOM 1490 O O . SER A 1 198 ? -1.909 -0.213 -32.896 1.00 80.31 198 SER A O 1
ATOM 1492 N N . PRO A 1 199 ? -2.672 1.211 -34.460 1.00 74.62 199 PRO A N 1
ATOM 1493 C CA . PRO A 1 199 ? -1.669 0.848 -35.460 1.00 74.62 199 PRO A CA 1
ATOM 1494 C C . PRO A 1 199 ? -0.272 1.398 -35.120 1.00 74.62 199 PRO A C 1
ATOM 1496 O O . PRO A 1 199 ? 0.728 0.942 -35.679 1.00 74.62 199 PRO A O 1
ATOM 1499 N N . GLU A 1 200 ? -0.181 2.372 -34.210 1.00 77.88 200 GLU A N 1
ATOM 1500 C CA . GLU A 1 200 ? 1.089 2.934 -33.758 1.00 77.88 200 GLU A CA 1
ATOM 1501 C C . GLU A 1 200 ? 1.729 2.071 -32.666 1.00 77.88 200 GLU A C 1
ATOM 1503 O O . GLU A 1 200 ? 1.077 1.640 -31.713 1.00 77.88 200 GLU A O 1
ATOM 1508 N N . ARG A 1 201 ? 3.048 1.853 -32.763 1.00 70.06 201 ARG A N 1
ATOM 1509 C CA . ARG A 1 201 ? 3.797 1.140 -31.721 1.00 70.06 201 ARG A CA 1
ATOM 1510 C C . ARG A 1 201 ? 3.756 1.944 -30.423 1.00 70.06 201 ARG A C 1
ATOM 1512 O O . ARG A 1 201 ? 4.262 3.064 -30.380 1.00 70.06 201 ARG A O 1
ATOM 1519 N N . TYR A 1 202 ? 3.223 1.337 -29.362 1.00 69.19 202 TYR A N 1
ATOM 1520 C CA . TYR A 1 202 ? 3.209 1.931 -28.027 1.00 69.19 202 TYR A CA 1
ATOM 1521 C C . TYR A 1 202 ? 4.620 2.367 -27.615 1.00 69.19 202 TYR A C 1
ATOM 1523 O O . TYR A 1 202 ? 5.560 1.565 -27.573 1.00 69.19 202 TYR A O 1
ATOM 1531 N N . SER A 1 203 ? 4.775 3.657 -27.322 1.00 76.25 203 SER A N 1
ATOM 1532 C CA . SER A 1 203 ? 6.033 4.190 -26.820 1.00 76.25 203 SER A CA 1
ATOM 1533 C C . SER A 1 203 ? 6.174 3.801 -25.358 1.00 76.25 203 SER A C 1
ATOM 153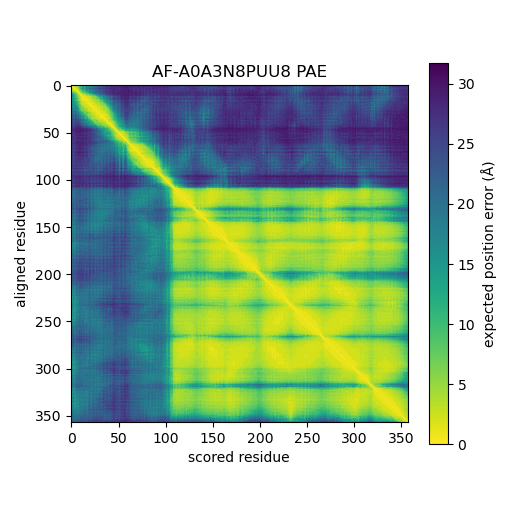5 O O . SER A 1 203 ? 5.446 4.294 -24.511 1.00 76.25 203 SER A O 1
ATOM 1537 N N . TRP A 1 204 ? 7.174 2.993 -25.019 1.00 71.50 204 TRP A N 1
ATOM 1538 C CA . TRP A 1 204 ? 7.485 2.659 -23.621 1.00 71.50 204 TRP A CA 1
ATOM 1539 C C . TRP A 1 204 ? 7.958 3.861 -22.778 1.00 71.50 204 TRP A C 1
ATOM 1541 O O . TRP A 1 204 ? 8.194 3.724 -21.578 1.00 71.50 204 TRP A O 1
ATOM 1551 N N . TYR A 1 205 ? 8.095 5.036 -23.401 1.00 77.00 205 TYR A N 1
ATOM 1552 C CA . TYR A 1 205 ? 8.301 6.325 -22.739 1.00 77.00 205 TYR A CA 1
ATOM 1553 C C . TYR A 1 205 ? 6.997 7.081 -22.465 1.00 77.00 205 TYR A C 1
ATOM 1555 O O . TYR A 1 205 ? 7.045 8.121 -21.808 1.00 77.00 205 TYR A O 1
ATOM 1563 N N . SER A 1 206 ? 5.847 6.610 -22.965 1.00 76.12 206 SER A N 1
ATOM 1564 C CA . SER A 1 206 ? 4.563 7.169 -22.562 1.00 76.12 206 SER A CA 1
ATOM 1565 C C . SER A 1 206 ? 4.381 6.841 -21.085 1.00 76.12 206 SER A C 1
ATOM 1567 O O . SER A 1 206 ? 4.512 5.695 -20.653 1.00 76.12 206 SER A O 1
ATOM 1569 N N . LEU A 1 207 ? 4.204 7.883 -20.278 1.00 85.25 207 LEU A N 1
ATOM 1570 C CA . LEU A 1 207 ? 4.187 7.786 -18.819 1.00 85.25 207 LEU A CA 1
ATOM 1571 C C . LEU A 1 207 ? 2.860 7.197 -18.306 1.00 85.25 207 LEU A C 1
ATOM 1573 O O . LEU A 1 207 ? 2.578 7.284 -17.115 1.00 85.25 207 LEU A O 1
ATOM 1577 N N . ASP A 1 208 ? 2.033 6.633 -19.187 1.00 84.62 208 ASP A N 1
ATOM 1578 C CA . ASP A 1 208 ? 0.622 6.320 -18.955 1.00 84.62 208 ASP A CA 1
ATOM 1579 C C . ASP A 1 208 ? 0.436 5.348 -17.787 1.00 84.62 208 ASP A C 1
ATOM 1581 O O . ASP A 1 208 ? -0.376 5.588 -16.893 1.00 84.62 208 ASP A O 1
ATOM 1585 N N . LEU A 1 209 ? 1.239 4.280 -17.737 1.00 83.38 209 LEU A N 1
ATOM 1586 C CA . LEU A 1 209 ? 1.155 3.282 -16.670 1.00 83.38 209 LEU A CA 1
ATOM 1587 C C . LEU A 1 209 ? 1.596 3.861 -15.320 1.00 83.38 209 LEU A C 1
ATOM 1589 O O . LEU A 1 209 ? 0.975 3.605 -14.286 1.00 83.38 209 LEU A O 1
ATOM 1593 N N . ALA A 1 210 ? 2.653 4.670 -15.315 1.00 87.00 210 ALA A N 1
ATOM 1594 C CA . ALA A 1 210 ? 3.100 5.325 -14.096 1.00 87.00 210 ALA A CA 1
ATOM 1595 C C . ALA A 1 210 ? 2.123 6.407 -13.617 1.00 87.00 210 ALA A C 1
ATOM 1597 O O . ALA A 1 210 ? 1.905 6.539 -12.411 1.00 87.00 210 ALA A O 1
ATOM 1598 N N . LEU A 1 211 ? 1.511 7.154 -14.538 1.00 89.75 211 LEU A N 1
ATOM 1599 C CA . LEU A 1 211 ? 0.491 8.163 -14.248 1.00 89.75 211 LEU A CA 1
ATOM 1600 C C . LEU A 1 211 ? -0.839 7.544 -13.812 1.00 89.75 211 LEU A C 1
ATOM 1602 O O . LEU A 1 211 ? -1.586 8.188 -13.081 1.00 89.75 211 LEU A O 1
ATOM 1606 N N . LEU A 1 212 ? -1.113 6.287 -14.164 1.00 90.00 212 LEU A N 1
ATOM 1607 C CA . LEU A 1 212 ? -2.225 5.537 -13.580 1.00 90.00 212 LEU A CA 1
ATOM 1608 C C . LEU A 1 212 ? -2.010 5.288 -12.075 1.00 90.00 212 LEU A C 1
ATOM 1610 O O . LEU A 1 212 ? -2.962 5.305 -11.298 1.00 90.00 212 LEU A O 1
ATOM 1614 N N . GLY A 1 213 ? -0.762 5.060 -11.653 1.00 89.44 213 GLY A N 1
ATOM 1615 C CA . GLY A 1 213 ? -0.418 4.756 -10.262 1.00 89.44 213 GLY A CA 1
ATOM 1616 C C . GLY A 1 213 ? -0.024 5.954 -9.400 1.00 89.44 213 GLY A C 1
ATOM 1617 O O . GLY A 1 213 ? -0.230 5.930 -8.187 1.00 89.44 213 GLY A O 1
ATOM 1618 N N . SER A 1 214 ? 0.545 7.008 -9.986 1.00 92.12 214 SER A N 1
ATOM 1619 C CA . SER A 1 214 ? 1.090 8.142 -9.230 1.00 92.12 214 SER A CA 1
ATOM 1620 C C . SER A 1 214 ? 0.055 8.893 -8.370 1.00 92.12 214 SER A C 1
ATOM 1622 O O . SER A 1 214 ? 0.395 9.230 -7.227 1.00 92.12 214 SER A O 1
ATOM 1624 N N . PRO A 1 215 ? -1.220 9.078 -8.789 1.00 93.88 215 PRO A N 1
ATOM 1625 C CA . PRO A 1 215 ? -2.229 9.737 -7.962 1.00 93.88 215 PRO A CA 1
ATOM 1626 C C . PRO A 1 215 ? -2.526 8.975 -6.666 1.00 93.88 215 PRO A C 1
ATOM 1628 O O . PRO A 1 215 ? -2.958 9.571 -5.679 1.00 93.88 215 PRO A O 1
ATOM 1631 N N . PHE A 1 216 ? -2.256 7.667 -6.613 1.00 94.44 216 PHE A N 1
ATOM 1632 C CA . PHE A 1 216 ? -2.472 6.863 -5.413 1.00 94.44 216 PHE A CA 1
ATOM 1633 C C . PHE A 1 216 ? -1.563 7.245 -4.243 1.00 94.44 216 PHE A C 1
ATOM 1635 O O . PHE A 1 216 ? -1.986 7.126 -3.090 1.00 94.44 216 PHE A O 1
ATOM 1642 N N . TYR A 1 217 ? -0.372 7.793 -4.500 1.00 92.31 217 TYR A N 1
ATOM 1643 C CA . TYR A 1 217 ? 0.455 8.360 -3.430 1.00 92.31 217 TYR A CA 1
ATOM 1644 C C . TYR A 1 217 ? -0.172 9.628 -2.836 1.00 92.31 217 TYR A C 1
ATOM 1646 O O . TYR A 1 217 ? -0.120 9.831 -1.622 1.00 92.31 217 TYR A O 1
ATOM 1654 N N . LEU A 1 218 ? -0.828 10.455 -3.656 1.00 93.81 218 LEU A N 1
ATOM 1655 C CA . LEU A 1 218 ? -1.563 11.625 -3.168 1.00 93.81 218 LEU A CA 1
ATOM 1656 C C . LEU A 1 218 ? -2.791 11.199 -2.358 1.00 93.81 218 LEU A C 1
ATOM 1658 O O . LEU A 1 218 ? -3.001 11.696 -1.249 1.00 93.81 218 LEU A O 1
ATOM 1662 N N . TYR A 1 219 ? -3.555 10.216 -2.847 1.00 94.12 219 TYR A N 1
ATOM 1663 C CA . TYR A 1 219 ? -4.651 9.618 -2.077 1.00 94.12 219 TYR A CA 1
ATOM 1664 C C . TYR A 1 219 ? -4.179 9.061 -0.732 1.00 94.12 219 TYR A C 1
ATOM 1666 O O . TYR A 1 219 ? -4.888 9.205 0.267 1.00 94.12 219 TYR A O 1
ATOM 1674 N N . ALA A 1 220 ? -2.978 8.478 -0.678 1.00 93.00 220 ALA A N 1
ATOM 1675 C CA . ALA A 1 220 ? -2.390 8.015 0.569 1.00 93.00 220 ALA A CA 1
ATOM 1676 C C . ALA A 1 220 ? -2.174 9.169 1.564 1.00 93.00 220 ALA A C 1
ATOM 1678 O O . ALA A 1 220 ? -2.589 9.059 2.718 1.00 93.00 220 ALA A O 1
ATOM 1679 N N . VAL A 1 221 ? -1.628 10.311 1.127 1.00 92.50 221 VAL A N 1
ATOM 1680 C CA . VAL A 1 221 ? -1.473 11.508 1.980 1.00 92.50 221 VAL A CA 1
ATOM 1681 C C . VAL A 1 221 ? -2.826 11.987 2.521 1.00 92.50 221 VAL A C 1
ATOM 1683 O O . VAL A 1 221 ? -2.958 12.246 3.723 1.00 92.50 221 VAL A O 1
ATOM 1686 N N . PHE A 1 222 ? -3.853 12.063 1.670 1.00 95.19 222 PHE A N 1
ATOM 1687 C CA . PHE A 1 222 ? -5.192 12.485 2.095 1.00 95.19 222 PHE A CA 1
ATOM 1688 C C . PHE A 1 222 ? -5.833 11.509 3.092 1.00 95.19 222 PHE A C 1
ATOM 1690 O O . PHE A 1 222 ? -6.406 11.953 4.091 1.00 95.19 222 PHE A O 1
ATOM 1697 N N . ALA A 1 223 ? -5.671 10.198 2.896 1.00 94.06 223 ALA A N 1
ATOM 1698 C CA . ALA A 1 223 ? -6.163 9.183 3.829 1.00 94.06 223 ALA A CA 1
ATOM 1699 C C . ALA A 1 223 ? -5.511 9.304 5.222 1.00 94.06 223 ALA A C 1
ATOM 1701 O O . ALA A 1 223 ? -6.183 9.191 6.253 1.00 94.06 223 ALA A O 1
ATOM 1702 N N . ILE A 1 224 ? -4.208 9.606 5.287 1.00 91.44 224 ILE A N 1
ATOM 1703 C CA . ILE A 1 224 ? -3.530 9.859 6.569 1.00 91.44 224 ILE A CA 1
ATOM 1704 C C . ILE A 1 224 ? -4.011 11.165 7.210 1.00 91.44 224 ILE A C 1
ATOM 1706 O O . ILE A 1 224 ? -4.185 11.222 8.432 1.00 91.44 224 ILE A O 1
ATOM 1710 N N . ARG A 1 225 ? -4.278 12.207 6.415 1.00 92.19 225 ARG A N 1
ATOM 1711 C CA . ARG A 1 225 ? -4.843 13.467 6.921 1.00 92.19 225 ARG A CA 1
ATOM 1712 C C . ARG A 1 225 ? -6.220 13.254 7.555 1.00 92.19 225 ARG A C 1
ATOM 1714 O O . ARG A 1 225 ? -6.485 13.828 8.612 1.00 92.19 225 ARG A O 1
ATOM 1721 N N . GLU A 1 226 ? -7.054 12.387 6.981 1.00 93.00 226 GLU A N 1
ATOM 1722 C CA . GLU A 1 226 ? -8.364 12.020 7.539 1.00 93.00 226 GLU A CA 1
ATOM 1723 C C . GLU A 1 226 ? -8.255 11.432 8.959 1.00 93.00 226 GLU A C 1
ATOM 1725 O O . GLU A 1 226 ? -9.101 11.684 9.817 1.00 93.00 226 GLU A O 1
ATOM 1730 N N . CYS A 1 227 ? -7.155 10.739 9.277 1.00 90.00 227 CYS A N 1
ATOM 1731 C CA . CYS A 1 227 ? -6.914 10.197 10.619 1.00 90.00 227 CYS A CA 1
ATOM 1732 C C . CYS A 1 227 ? -6.854 11.275 11.715 1.00 90.00 227 CYS A C 1
ATOM 1734 O O . CYS A 1 227 ? -6.855 10.944 12.903 1.00 90.00 227 CYS A O 1
ATOM 1736 N N . ALA A 1 228 ? -6.780 12.561 11.354 1.00 89.62 228 ALA A N 1
ATOM 1737 C CA . ALA A 1 228 ? -6.781 13.647 12.319 1.00 89.62 228 ALA A CA 1
ATOM 1738 C C . ALA A 1 228 ? -8.120 13.866 13.030 1.00 89.62 228 ALA A C 1
ATOM 1740 O O . ALA A 1 228 ? -8.119 14.330 14.174 1.00 89.62 228 ALA A O 1
ATOM 1741 N N . THR A 1 229 ? -9.230 13.515 12.384 1.00 91.75 229 THR A N 1
ATOM 1742 C CA . THR A 1 229 ? -10.586 13.730 12.909 1.00 91.75 229 THR A CA 1
ATOM 1743 C C . THR A 1 229 ? -11.140 12.502 13.636 1.00 91.75 229 THR A C 1
ATOM 1745 O O . THR A 1 229 ? -12.100 12.612 14.401 1.00 91.75 229 THR A O 1
ATOM 1748 N N . ILE A 1 230 ? -10.523 11.331 13.445 1.00 91.50 230 ILE A N 1
ATOM 1749 C CA . ILE A 1 230 ? -11.021 10.056 13.963 1.00 91.50 230 ILE A CA 1
ATOM 1750 C C . ILE A 1 230 ? -10.492 9.804 15.383 1.00 91.50 230 ILE A C 1
ATOM 1752 O O . ILE A 1 230 ? -9.289 9.654 15.606 1.00 91.50 230 ILE A O 1
ATOM 1756 N N . LYS A 1 231 ? -11.417 9.688 16.344 1.00 89.00 231 LYS A N 1
ATOM 1757 C CA . LYS A 1 231 ? -11.130 9.365 17.751 1.00 89.00 231 LYS A CA 1
ATOM 1758 C C . LYS A 1 231 ? -11.340 7.880 18.036 1.00 89.00 231 LYS A C 1
ATOM 1760 O O . LYS A 1 231 ? -12.445 7.364 17.873 1.00 89.00 231 LYS A O 1
ATOM 1765 N N . VAL A 1 232 ? -10.329 7.221 18.596 1.00 87.88 232 VAL A N 1
ATOM 1766 C CA . VAL A 1 232 ? -10.429 5.868 19.159 1.00 87.88 232 VAL A CA 1
ATOM 1767 C C . VAL A 1 232 ? -10.249 5.963 20.663 1.00 87.88 232 VAL A C 1
ATOM 1769 O O . VAL A 1 232 ? -9.252 6.493 21.135 1.00 87.88 232 VAL A O 1
ATOM 1772 N N . ALA A 1 233 ? -11.244 5.494 21.422 1.00 86.38 233 ALA A N 1
ATOM 1773 C CA . ALA A 1 233 ? -11.239 5.599 22.884 1.00 86.38 233 ALA A CA 1
ATOM 1774 C C . ALA A 1 233 ? -10.911 7.031 23.372 1.00 86.38 233 ALA A C 1
ATOM 1776 O O . ALA A 1 233 ? -10.088 7.251 24.250 1.00 86.38 233 ALA A O 1
ATOM 1777 N N . GLY A 1 234 ? -11.542 8.036 22.751 1.00 82.88 234 GLY A N 1
ATOM 1778 C CA . GLY A 1 234 ? -11.366 9.448 23.112 1.00 82.88 234 GLY A CA 1
ATOM 1779 C C . GLY A 1 234 ? -10.035 10.076 22.683 1.00 82.88 234 GLY A C 1
ATOM 1780 O O . GLY A 1 234 ? -9.891 11.290 22.812 1.00 82.88 234 GLY A O 1
ATOM 1781 N N . ARG A 1 235 ? -9.099 9.297 22.130 1.00 85.25 235 ARG A N 1
ATOM 1782 C CA . ARG A 1 235 ? -7.779 9.755 21.686 1.00 85.25 235 ARG A CA 1
ATOM 1783 C C . ARG A 1 235 ? -7.682 9.762 20.160 1.00 85.25 235 ARG A C 1
ATOM 1785 O O . ARG A 1 235 ? -8.232 8.896 19.486 1.00 85.25 235 ARG A O 1
ATOM 1792 N N . ASN A 1 236 ? -6.976 10.750 19.622 1.00 87.50 236 ASN A N 1
ATOM 1793 C CA . ASN A 1 236 ? -6.639 10.821 18.200 1.00 87.50 236 ASN A CA 1
ATOM 1794 C C . ASN A 1 236 ? -5.333 10.073 17.919 1.00 87.50 236 ASN A C 1
ATOM 1796 O O . ASN A 1 236 ? -4.521 9.869 18.826 1.00 87.50 236 ASN A O 1
ATOM 1800 N N . LEU A 1 237 ? -5.083 9.748 16.647 1.00 82.06 237 LEU A N 1
ATOM 1801 C CA . LEU A 1 237 ? -3.760 9.290 16.228 1.00 82.06 237 LEU A CA 1
ATOM 1802 C C . LEU A 1 237 ? -2.706 10.378 16.537 1.00 82.06 237 LEU A C 1
ATOM 1804 O O . LEU A 1 237 ? -2.953 11.547 16.209 1.00 82.06 237 LEU A O 1
ATOM 1808 N N . PRO A 1 238 ? -1.546 10.038 17.139 1.00 81.69 238 PRO A N 1
ATOM 1809 C CA . PRO A 1 238 ? -0.523 11.019 17.492 1.00 81.69 238 PRO A CA 1
ATOM 1810 C C . PRO A 1 238 ? -0.087 11.870 16.295 1.00 81.69 238 PRO A C 1
ATOM 1812 O O . PRO A 1 238 ? 0.216 11.336 15.227 1.00 81.69 238 PRO A O 1
ATOM 1815 N N . LEU A 1 239 ? 0.008 13.192 16.487 1.00 83.19 239 LEU A N 1
ATOM 1816 C CA . LEU A 1 239 ? 0.385 14.136 15.425 1.00 83.19 239 LEU A CA 1
ATOM 1817 C C . LEU A 1 239 ? 1.718 13.760 14.766 1.00 83.19 239 LEU A C 1
ATOM 1819 O O . LEU A 1 239 ? 1.797 13.737 13.542 1.00 83.19 239 LEU A O 1
ATOM 1823 N N . ARG A 1 240 ? 2.730 13.398 15.568 1.00 74.75 240 ARG A N 1
ATOM 1824 C CA . ARG A 1 240 ? 4.055 12.984 15.074 1.00 74.75 240 ARG A CA 1
ATOM 1825 C C . ARG A 1 240 ? 3.962 11.812 14.096 1.00 74.75 240 ARG A C 1
ATOM 1827 O O . ARG A 1 240 ? 4.595 11.845 13.052 1.00 74.75 240 ARG A O 1
ATOM 1834 N N . LEU A 1 241 ? 3.133 10.812 14.402 1.00 78.38 241 LEU A N 1
ATOM 1835 C CA . LEU A 1 241 ? 2.958 9.647 13.536 1.00 78.38 241 LEU A CA 1
ATOM 1836 C C . LEU A 1 241 ? 2.280 10.027 12.215 1.00 78.38 241 LEU A C 1
ATOM 1838 O O . LEU A 1 241 ? 2.709 9.570 11.161 1.00 78.38 241 LEU A O 1
ATOM 1842 N N . ARG A 1 242 ? 1.261 10.894 12.261 1.00 84.44 242 ARG A N 1
ATOM 1843 C CA . ARG A 1 242 ? 0.611 11.409 11.045 1.00 84.44 242 ARG A CA 1
ATOM 1844 C C . ARG A 1 242 ? 1.595 12.171 10.162 1.00 84.44 242 ARG A C 1
ATOM 1846 O O . ARG A 1 242 ? 1.638 11.910 8.970 1.00 84.44 242 ARG A O 1
ATOM 1853 N N . ILE A 1 243 ? 2.397 13.067 10.747 1.00 77.94 243 ILE A N 1
ATOM 1854 C CA . ILE A 1 243 ? 3.403 13.846 10.008 1.00 77.94 243 ILE A CA 1
ATOM 1855 C C . ILE A 1 243 ? 4.413 12.912 9.342 1.00 77.94 243 ILE A C 1
ATOM 1857 O O . ILE A 1 243 ? 4.663 13.066 8.154 1.00 77.94 243 ILE A O 1
ATOM 1861 N N . VAL A 1 244 ? 4.938 11.919 10.067 1.00 78.50 244 VAL A N 1
ATOM 1862 C CA . VAL A 1 244 ? 5.899 10.950 9.512 1.00 78.50 244 VAL A CA 1
ATOM 1863 C C . VAL A 1 244 ? 5.292 10.159 8.351 1.00 78.50 244 VAL A C 1
ATOM 1865 O O . VAL A 1 244 ? 5.940 10.006 7.322 1.00 78.50 244 VAL A O 1
ATOM 1868 N N . LEU A 1 245 ? 4.047 9.692 8.477 1.00 79.12 245 LEU A N 1
ATOM 1869 C CA . LEU A 1 245 ? 3.372 8.957 7.402 1.00 79.12 245 LEU A CA 1
ATOM 1870 C C . LEU A 1 245 ? 3.064 9.848 6.188 1.00 79.12 245 LEU A C 1
ATOM 1872 O O . LEU A 1 245 ? 3.288 9.426 5.057 1.00 79.12 245 LEU A O 1
ATOM 1876 N N . CYS A 1 246 ? 2.600 11.083 6.399 1.00 83.00 246 CYS A N 1
ATOM 1877 C CA . CYS A 1 246 ? 2.401 12.041 5.309 1.00 83.00 246 CYS A CA 1
ATOM 1878 C C . CYS A 1 246 ? 3.723 12.369 4.604 1.00 83.00 246 CYS A C 1
ATOM 1880 O O . CYS A 1 246 ? 3.768 12.357 3.378 1.00 83.00 246 CYS A O 1
ATOM 1882 N N . ALA A 1 247 ? 4.792 12.626 5.364 1.00 78.50 247 ALA A N 1
ATOM 1883 C CA . ALA A 1 247 ? 6.120 12.903 4.825 1.00 78.50 247 ALA A CA 1
ATOM 1884 C C . ALA A 1 247 ? 6.659 11.711 4.025 1.00 78.50 247 ALA A C 1
ATOM 1886 O O . ALA A 1 247 ? 7.213 11.910 2.950 1.00 78.50 247 ALA A O 1
ATOM 1887 N N . LEU A 1 248 ? 6.433 10.480 4.497 1.00 83.62 248 LEU A N 1
ATOM 1888 C CA . LEU A 1 248 ? 6.799 9.263 3.775 1.00 83.62 248 LEU A CA 1
ATOM 1889 C C . LEU A 1 248 ? 6.097 9.181 2.411 1.00 83.62 248 LEU A C 1
ATOM 1891 O O . LEU A 1 248 ? 6.770 9.023 1.397 1.00 83.62 248 LEU A O 1
ATOM 1895 N N . PHE A 1 249 ? 4.766 9.313 2.355 1.00 85.50 249 PHE A N 1
ATOM 1896 C CA . PHE A 1 249 ? 4.041 9.237 1.078 1.00 85.50 249 PHE A CA 1
ATOM 1897 C C . PHE A 1 249 ? 4.350 10.414 0.148 1.00 85.50 249 PHE A C 1
ATOM 1899 O O . PHE A 1 249 ? 4.462 10.212 -1.059 1.00 85.50 249 PHE A O 1
ATOM 1906 N N . ALA A 1 250 ? 4.553 11.616 0.694 1.00 82.31 250 ALA A N 1
ATOM 1907 C CA . ALA A 1 250 ? 4.983 12.777 -0.081 1.00 82.31 250 ALA A CA 1
ATOM 1908 C C . ALA A 1 250 ? 6.393 12.586 -0.666 1.00 82.31 250 ALA A C 1
ATOM 1910 O O . ALA A 1 250 ? 6.617 12.901 -1.832 1.00 82.31 250 ALA A O 1
ATOM 1911 N N . ALA A 1 251 ? 7.326 12.014 0.103 1.00 80.62 251 ALA A N 1
ATOM 1912 C CA . ALA A 1 251 ? 8.664 11.686 -0.378 1.00 80.62 251 ALA A CA 1
ATOM 1913 C C . ALA A 1 251 ? 8.625 10.605 -1.469 1.00 80.62 251 ALA A C 1
ATOM 1915 O O . ALA A 1 251 ? 9.276 10.759 -2.498 1.00 80.62 251 ALA A O 1
ATOM 1916 N N . LEU A 1 252 ? 7.821 9.549 -1.297 1.00 83.88 252 LEU A N 1
ATOM 1917 C CA . LEU A 1 252 ? 7.630 8.518 -2.327 1.00 83.88 252 LEU A CA 1
ATOM 1918 C C . LEU A 1 252 ? 7.029 9.092 -3.618 1.00 83.88 252 LEU A C 1
ATOM 1920 O O . LEU A 1 252 ? 7.452 8.715 -4.714 1.00 83.88 252 LEU A O 1
ATOM 1924 N N . TYR A 1 253 ? 6.089 10.032 -3.500 1.00 88.69 253 TYR A N 1
ATOM 1925 C CA . TYR A 1 253 ? 5.546 10.757 -4.646 1.00 88.69 253 TYR A CA 1
ATOM 1926 C C . TYR A 1 253 ? 6.616 11.617 -5.335 1.00 88.69 253 TYR A C 1
ATOM 1928 O O . TYR A 1 253 ? 6.773 11.534 -6.549 1.00 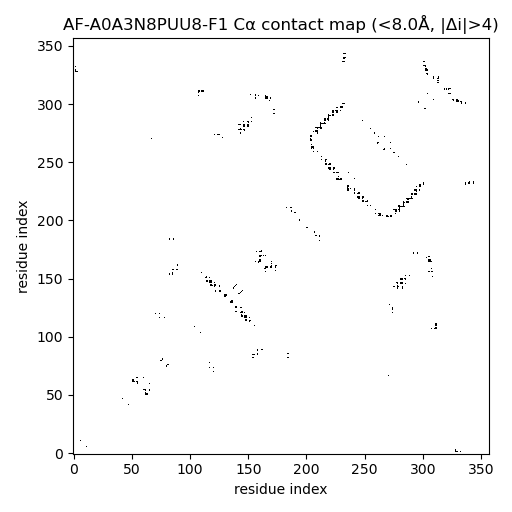88.69 253 TYR A O 1
ATOM 1936 N N . ALA A 1 254 ? 7.414 12.375 -4.578 1.00 83.56 254 ALA A N 1
ATOM 1937 C CA . ALA A 1 254 ? 8.504 13.180 -5.132 1.00 83.56 254 ALA A CA 1
ATOM 1938 C C . ALA A 1 254 ? 9.560 12.318 -5.848 1.00 83.56 254 ALA A C 1
ATOM 1940 O O . ALA A 1 254 ? 9.953 12.635 -6.968 1.00 83.56 254 ALA A O 1
ATOM 1941 N N . ILE A 1 255 ? 9.963 11.189 -5.252 1.00 81.50 255 ILE A N 1
ATOM 1942 C CA . ILE A 1 255 ? 10.877 10.221 -5.880 1.0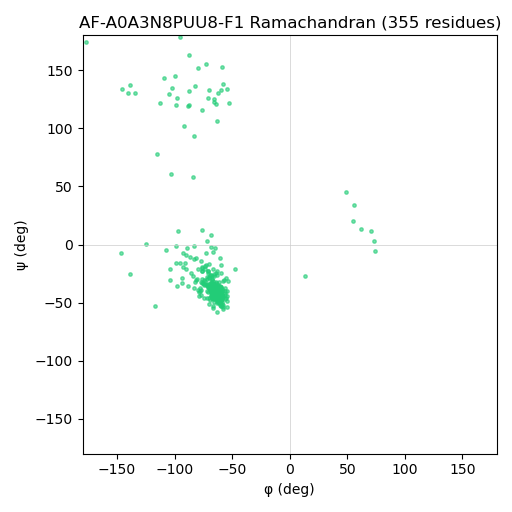0 81.50 255 ILE A CA 1
ATOM 1943 C C . ILE A 1 255 ? 10.272 9.675 -7.178 1.00 81.50 255 ILE A C 1
ATOM 1945 O O . ILE A 1 255 ? 10.964 9.582 -8.187 1.00 81.50 255 ILE A O 1
ATOM 1949 N N . THR A 1 256 ? 8.975 9.357 -7.174 1.00 85.75 256 THR A N 1
ATOM 1950 C CA . THR A 1 256 ? 8.255 8.911 -8.375 1.00 85.75 256 THR A CA 1
ATOM 1951 C C . THR A 1 256 ? 8.325 9.958 -9.489 1.00 85.75 256 THR A C 1
ATOM 1953 O O . THR A 1 256 ? 8.617 9.604 -10.627 1.00 85.75 256 THR A O 1
ATOM 1956 N N . LEU A 1 257 ? 8.126 11.243 -9.177 1.00 88.38 257 LEU A N 1
ATOM 1957 C CA . LEU A 1 257 ? 8.248 12.322 -10.164 1.00 88.38 257 LEU A CA 1
ATOM 1958 C C . LEU A 1 257 ? 9.672 12.443 -10.720 1.00 88.38 257 LEU A C 1
ATOM 1960 O O . LEU A 1 257 ? 9.834 12.580 -11.928 1.00 88.38 257 LEU A O 1
ATOM 1964 N N . LEU A 1 258 ? 10.699 12.334 -9.871 1.00 84.75 258 LEU A N 1
ATOM 1965 C CA . LEU A 1 258 ? 12.099 12.356 -10.317 1.00 84.75 258 LEU A CA 1
ATOM 1966 C C . LEU A 1 258 ? 12.410 11.201 -11.279 1.00 84.75 258 LEU A C 1
ATOM 1968 O O . LEU A 1 258 ? 13.029 11.412 -12.320 1.00 84.75 258 LEU A O 1
ATOM 1972 N N . VAL A 1 259 ? 11.933 9.991 -10.971 1.00 84.69 259 VAL A N 1
ATOM 1973 C CA . VAL A 1 259 ? 12.074 8.833 -11.867 1.00 84.69 259 VAL A CA 1
ATOM 1974 C C . VAL A 1 259 ? 11.341 9.078 -13.190 1.00 84.69 259 VAL A C 1
ATOM 1976 O O . VAL A 1 259 ? 11.886 8.781 -14.251 1.00 84.69 259 VAL A O 1
ATOM 1979 N N . LEU A 1 260 ? 10.143 9.669 -13.163 1.00 87.62 260 LEU A N 1
ATOM 1980 C CA . LEU A 1 260 ? 9.392 9.967 -14.387 1.00 87.62 260 LEU A CA 1
ATOM 1981 C C . LEU A 1 260 ? 10.057 11.026 -15.266 1.00 87.62 260 LEU A C 1
ATOM 1983 O O . LEU A 1 260 ? 10.020 10.889 -16.486 1.00 87.62 260 LEU A O 1
ATOM 1987 N N . LEU A 1 261 ? 10.728 12.019 -14.679 1.00 86.50 261 LEU A N 1
ATOM 1988 C CA . LEU A 1 261 ? 11.544 12.974 -15.436 1.00 86.50 261 LEU A CA 1
ATOM 1989 C C . LEU A 1 261 ? 12.714 12.273 -16.152 1.00 86.50 261 LEU A C 1
ATOM 1991 O O . LEU A 1 261 ? 13.011 12.578 -17.311 1.00 86.50 261 LEU A O 1
ATOM 1995 N N . ASN A 1 262 ? 13.335 11.275 -15.516 1.00 83.06 262 ASN A N 1
ATOM 1996 C CA . ASN A 1 262 ? 14.378 10.464 -16.153 1.00 83.06 262 ASN A CA 1
ATOM 1997 C C . ASN A 1 262 ? 13.824 9.595 -17.295 1.00 83.06 262 ASN A C 1
ATOM 1999 O O . ASN A 1 262 ? 14.458 9.474 -18.343 1.00 83.06 262 ASN A O 1
ATOM 2003 N N . VAL A 1 263 ? 12.614 9.052 -17.142 1.00 85.00 263 VAL A N 1
ATOM 2004 C CA . VAL A 1 263 ? 11.931 8.326 -18.225 1.00 85.00 263 VAL A CA 1
ATOM 2005 C C . VAL A 1 263 ? 11.602 9.265 -19.391 1.00 85.00 263 VAL A C 1
ATOM 2007 O O . VAL A 1 263 ? 11.908 8.952 -20.541 1.00 85.00 263 VAL A O 1
ATOM 2010 N N . GLN A 1 264 ? 11.038 10.441 -19.109 1.00 86.06 264 GLN A N 1
ATOM 2011 C CA . GLN A 1 264 ? 10.628 11.411 -20.127 1.00 86.06 264 GLN A CA 1
ATOM 2012 C C . GLN A 1 264 ? 11.814 12.010 -20.894 1.00 86.06 264 GLN A C 1
ATOM 2014 O O . GLN A 1 264 ? 11.708 12.253 -22.095 1.00 86.06 264 GLN A O 1
ATOM 2019 N N . SER A 1 265 ? 12.958 12.200 -20.231 1.00 83.88 265 SER A N 1
ATOM 2020 C CA . SER A 1 265 ? 14.194 12.680 -20.867 1.00 83.88 265 SER A CA 1
ATOM 2021 C C . SER A 1 265 ? 14.821 11.671 -21.840 1.00 83.88 265 SER A C 1
ATOM 2023 O O . SER A 1 265 ? 15.834 11.982 -22.462 1.00 83.88 265 SER A O 1
ATOM 2025 N N . LYS A 1 266 ? 14.236 10.468 -21.993 1.00 81.88 266 LYS A N 1
ATOM 2026 C CA . LYS A 1 266 ? 14.715 9.372 -22.861 1.00 81.88 266 LYS A CA 1
ATOM 2027 C C . LYS A 1 266 ? 16.159 8.955 -22.579 1.00 81.88 266 LYS A C 1
ATOM 2029 O O . LYS A 1 266 ? 16.810 8.323 -23.405 1.00 81.88 266 LYS A O 1
ATOM 2034 N N . THR A 1 267 ? 16.657 9.280 -21.390 1.00 80.00 267 THR A N 1
ATOM 2035 C CA . THR A 1 267 ? 18.008 8.918 -20.964 1.00 80.00 267 THR A CA 1
ATOM 2036 C C . THR A 1 267 ? 18.108 7.433 -20.627 1.00 80.00 267 THR A C 1
ATOM 2038 O O . THR A 1 267 ? 19.210 6.888 -20.631 1.00 80.00 267 THR A O 1
ATOM 2041 N N . MET A 1 268 ? 16.984 6.771 -20.338 1.00 81.81 268 MET A N 1
ATOM 2042 C CA . MET A 1 268 ? 16.895 5.346 -20.008 1.00 81.81 268 MET A CA 1
ATOM 2043 C C . MET A 1 268 ? 16.449 4.512 -21.221 1.00 81.81 268 MET A C 1
ATOM 2045 O O . MET A 1 268 ? 15.611 4.971 -21.998 1.00 81.81 268 MET A O 1
ATOM 2049 N N . PRO A 1 269 ? 16.944 3.274 -21.393 1.00 85.12 269 PRO A N 1
ATOM 2050 C CA . PRO A 1 269 ? 16.386 2.329 -22.357 1.00 85.12 269 PRO A CA 1
ATOM 2051 C C . PRO A 1 269 ? 14.903 2.025 -22.091 1.00 85.12 269 PRO A C 1
ATOM 2053 O O . PRO A 1 269 ? 14.444 2.039 -20.950 1.00 85.12 269 PRO A O 1
ATOM 2056 N N . GLN A 1 270 ? 14.157 1.670 -23.138 1.00 84.06 270 GLN A N 1
ATOM 2057 C CA . GLN A 1 270 ? 12.712 1.401 -23.058 1.00 84.06 270 GLN A CA 1
ATOM 2058 C C . GLN A 1 270 ? 12.331 0.313 -22.037 1.00 84.06 270 GLN A C 1
ATOM 2060 O O . GLN A 1 270 ? 11.352 0.463 -21.308 1.00 84.06 270 GLN A O 1
ATOM 2065 N N . TYR A 1 271 ? 13.112 -0.766 -21.944 1.00 82.25 271 TYR A N 1
ATOM 2066 C CA . TYR A 1 271 ? 12.860 -1.849 -20.985 1.00 82.25 271 TYR A CA 1
ATOM 2067 C C . TYR A 1 271 ? 13.083 -1.404 -19.531 1.00 82.25 271 TYR A C 1
ATOM 2069 O O . TYR A 1 271 ? 12.401 -1.880 -18.626 1.00 82.25 271 TYR A O 1
ATOM 2077 N N . GLU A 1 272 ? 14.023 -0.485 -19.299 1.00 86.31 272 GLU A N 1
ATOM 2078 C CA . GLU A 1 272 ? 14.273 0.097 -17.981 1.00 86.31 272 GLU A CA 1
ATOM 2079 C C . GLU A 1 272 ? 13.131 1.040 -17.594 1.00 86.31 272 GLU A C 1
ATOM 2081 O O . GLU A 1 272 ? 12.586 0.927 -16.495 1.00 86.31 272 GLU A O 1
ATOM 2086 N N . ALA A 1 273 ? 12.706 1.900 -18.524 1.00 87.12 273 ALA A N 1
ATOM 2087 C CA . ALA A 1 273 ? 11.552 2.771 -18.334 1.00 87.12 273 ALA A CA 1
ATOM 2088 C C . ALA A 1 273 ? 1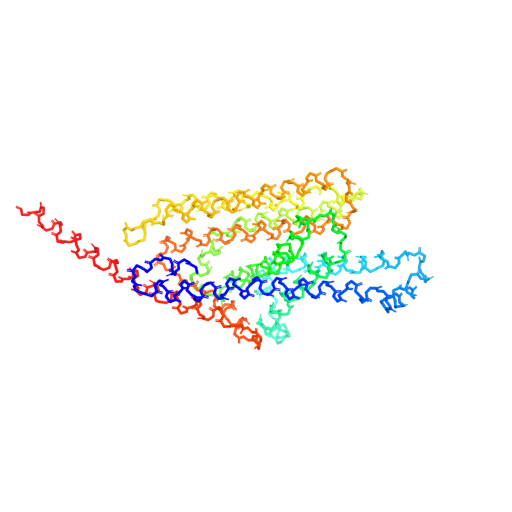0.303 1.969 -17.939 1.00 87.12 273 ALA A C 1
ATOM 2090 O O . ALA A 1 273 ? 9.664 2.286 -16.937 1.00 87.12 273 ALA A O 1
ATOM 2091 N N . LEU A 1 274 ? 9.996 0.887 -18.661 1.00 86.81 274 LEU A N 1
ATOM 2092 C CA . LEU A 1 274 ? 8.845 0.033 -18.369 1.00 86.81 274 LEU A CA 1
ATOM 2093 C C . LEU A 1 274 ? 8.900 -0.573 -16.958 1.00 86.81 274 LEU A C 1
ATOM 2095 O O . LEU A 1 274 ? 7.899 -0.547 -16.239 1.00 86.81 274 LEU A O 1
ATOM 2099 N N . TRP A 1 275 ? 10.062 -1.073 -16.529 1.00 89.88 275 TRP A N 1
ATOM 2100 C CA . TRP A 1 275 ? 10.221 -1.626 -15.181 1.00 89.88 275 TRP A CA 1
ATOM 2101 C C . TRP A 1 275 ? 9.928 -0.584 -14.094 1.00 89.88 275 TRP A C 1
ATOM 2103 O O . TRP A 1 275 ? 9.226 -0.876 -13.118 1.00 89.88 275 TRP A O 1
ATOM 2113 N N . TYR A 1 276 ? 10.410 0.650 -14.273 1.00 89.12 276 TYR A N 1
ATOM 2114 C CA . TYR A 1 276 ? 10.105 1.750 -13.360 1.00 89.12 276 TYR A CA 1
ATOM 2115 C C . TYR A 1 276 ? 8.618 2.101 -13.373 1.00 89.12 276 TYR A C 1
ATOM 2117 O O . TYR A 1 276 ? 8.036 2.270 -12.303 1.00 89.12 276 TYR A O 1
ATOM 2125 N N . GLN A 1 277 ? 7.979 2.150 -14.543 1.00 90.62 277 GLN A N 1
ATOM 2126 C CA . GLN A 1 277 ? 6.550 2.446 -14.635 1.00 90.62 277 GLN A CA 1
ATOM 2127 C C . GLN A 1 277 ? 5.685 1.407 -13.905 1.00 90.62 277 GLN A C 1
ATOM 2129 O O . GLN A 1 277 ? 4.803 1.784 -13.130 1.00 90.62 277 GLN A O 1
ATOM 2134 N N . ILE A 1 278 ? 5.977 0.111 -14.072 1.00 90.31 278 ILE A N 1
ATOM 2135 C CA . ILE A 1 278 ? 5.284 -0.964 -13.340 1.00 90.31 278 ILE A CA 1
ATOM 2136 C C . ILE A 1 278 ? 5.543 -0.832 -11.833 1.00 90.31 278 ILE A C 1
ATOM 2138 O O . ILE A 1 278 ? 4.615 -0.915 -11.030 1.00 90.31 278 ILE A O 1
ATOM 2142 N N . SER A 1 279 ? 6.788 -0.563 -11.434 1.00 91.62 279 SER A N 1
ATOM 2143 C CA . SER A 1 279 ? 7.162 -0.391 -10.023 1.00 91.62 279 SER A CA 1
ATOM 2144 C C . SER A 1 279 ? 6.443 0.785 -9.360 1.00 91.62 279 SER A C 1
ATOM 2146 O O . SER A 1 279 ? 5.989 0.662 -8.217 1.00 91.62 279 SER A O 1
ATOM 2148 N N . ILE A 1 280 ? 6.302 1.900 -10.082 1.00 92.75 280 ILE A N 1
ATOM 2149 C CA . ILE A 1 280 ? 5.546 3.082 -9.660 1.00 92.75 280 ILE A CA 1
ATOM 2150 C C . ILE A 1 280 ? 4.071 2.728 -9.499 1.00 92.75 280 ILE A C 1
ATOM 2152 O O . ILE A 1 280 ? 3.485 3.060 -8.467 1.00 92.75 280 ILE A O 1
ATOM 2156 N N . PHE A 1 281 ? 3.492 2.025 -10.474 1.00 93.38 281 PHE A N 1
ATOM 2157 C CA . PHE A 1 281 ? 2.105 1.576 -10.428 1.00 93.38 281 PHE A CA 1
ATOM 2158 C C . PHE A 1 281 ? 1.830 0.667 -9.223 1.00 93.38 281 PHE A C 1
ATOM 2160 O O . PHE A 1 281 ? 0.956 0.962 -8.401 1.00 93.38 281 PHE A O 1
ATOM 2167 N N . CYS A 1 282 ? 2.625 -0.390 -9.052 1.00 92.81 282 CYS A N 1
ATOM 2168 C CA . CYS A 1 282 ? 2.509 -1.316 -7.927 1.00 92.81 282 CYS A CA 1
ATOM 2169 C C . CYS A 1 282 ? 2.735 -0.621 -6.575 1.00 92.81 282 CYS A C 1
ATOM 2171 O O . CYS A 1 282 ? 2.021 -0.891 -5.601 1.00 92.81 282 CYS A O 1
ATOM 2173 N N . GLY A 1 283 ? 3.703 0.296 -6.508 1.00 90.88 283 GLY A N 1
ATOM 2174 C CA . GLY A 1 283 ? 3.980 1.091 -5.314 1.00 90.88 283 GLY A CA 1
ATOM 2175 C C . GLY A 1 283 ? 2.826 2.022 -4.956 1.00 90.88 283 GLY A C 1
ATOM 2176 O O . GLY A 1 283 ? 2.416 2.053 -3.795 1.00 90.88 283 GLY A O 1
ATOM 2177 N N . GLY A 1 284 ? 2.245 2.703 -5.945 1.00 93.50 284 GLY A N 1
ATOM 2178 C CA . GLY A 1 284 ? 1.097 3.587 -5.763 1.00 93.50 284 GLY A CA 1
ATOM 2179 C C . GLY A 1 284 ? -0.117 2.816 -5.257 1.00 93.50 284 GLY A C 1
ATOM 2180 O O . GLY A 1 284 ? -0.689 3.170 -4.225 1.00 93.50 284 GLY A O 1
ATOM 2181 N N . LEU A 1 285 ? -0.452 1.701 -5.911 1.00 93.38 285 LEU A N 1
ATOM 2182 C CA . LEU A 1 285 ? -1.553 0.828 -5.499 1.00 93.38 285 LEU A CA 1
ATOM 2183 C C . LEU A 1 285 ? -1.378 0.344 -4.050 1.00 93.38 285 LEU A C 1
ATOM 2185 O O . LEU A 1 285 ? -2.298 0.436 -3.233 1.00 93.38 285 LEU A O 1
ATOM 2189 N N . SER A 1 286 ? -0.171 -0.119 -3.715 1.00 93.00 286 SER A N 1
ATOM 2190 C CA . SER A 1 286 ? 0.168 -0.572 -2.363 1.00 93.00 286 SER A CA 1
ATOM 2191 C C . SER A 1 286 ? 0.058 0.554 -1.335 1.00 93.00 286 SER A C 1
ATOM 2193 O O . SER A 1 286 ? -0.474 0.338 -0.243 1.00 93.00 286 SER A O 1
ATOM 2195 N N . ALA A 1 287 ? 0.527 1.756 -1.682 1.00 90.81 287 ALA A N 1
ATOM 2196 C CA . ALA A 1 287 ? 0.455 2.935 -0.828 1.00 90.81 287 ALA A CA 1
ATOM 2197 C C . ALA A 1 287 ? -0.996 3.340 -0.547 1.00 90.81 287 ALA A C 1
ATOM 2199 O O . ALA A 1 287 ? -1.336 3.569 0.613 1.00 90.81 287 ALA A O 1
ATOM 2200 N N . MET A 1 288 ? -1.865 3.363 -1.564 1.00 94.81 288 MET A N 1
ATOM 2201 C CA . MET A 1 288 ? -3.288 3.665 -1.379 1.00 94.81 288 MET A CA 1
ATOM 2202 C C . MET A 1 288 ? -3.957 2.655 -0.447 1.00 94.81 288 MET A C 1
ATOM 2204 O O . MET A 1 288 ? -4.603 3.062 0.522 1.00 94.81 288 MET A O 1
ATOM 2208 N N . ILE A 1 289 ? -3.807 1.354 -0.713 1.00 93.25 289 ILE A N 1
ATOM 2209 C CA . ILE A 1 289 ? -4.471 0.311 0.083 1.00 93.25 289 ILE A CA 1
ATOM 2210 C C . ILE A 1 289 ? -3.995 0.379 1.536 1.00 93.25 289 ILE A C 1
ATOM 2212 O O . ILE A 1 289 ? -4.816 0.449 2.454 1.00 93.25 289 ILE A O 1
ATOM 2216 N N . PHE A 1 290 ? -2.681 0.455 1.756 1.00 90.00 290 PHE A N 1
ATOM 2217 C CA . PHE A 1 290 ? -2.116 0.564 3.098 1.00 90.00 290 PHE A CA 1
ATOM 2218 C C . PHE A 1 290 ? -2.568 1.842 3.819 1.00 90.00 290 PHE A C 1
ATOM 2220 O O . PHE A 1 290 ? -2.997 1.793 4.974 1.00 90.00 290 PHE A O 1
ATOM 2227 N N . ALA A 1 291 ? -2.511 2.998 3.155 1.00 92.25 291 ALA A N 1
ATOM 2228 C CA . ALA A 1 291 ? -2.862 4.268 3.778 1.00 92.25 291 ALA A CA 1
ATOM 2229 C C . ALA A 1 291 ? -4.345 4.349 4.141 1.00 92.25 291 ALA A C 1
ATOM 2231 O O . ALA A 1 291 ? -4.668 4.903 5.188 1.00 92.25 291 ALA A O 1
ATOM 2232 N N . ARG A 1 292 ? -5.239 3.759 3.337 1.00 94.75 292 ARG A N 1
ATOM 2233 C CA . ARG A 1 292 ? -6.680 3.682 3.633 1.00 94.75 292 ARG A CA 1
ATOM 2234 C C . ARG A 1 292 ? -7.032 2.636 4.686 1.00 94.75 292 ARG A C 1
ATOM 2236 O O . ARG A 1 292 ? -8.050 2.764 5.371 1.00 94.75 292 ARG A O 1
ATOM 2243 N N . GLN A 1 293 ? -6.177 1.638 4.886 1.00 92.69 293 GLN A N 1
ATOM 2244 C CA . GLN A 1 293 ? -6.337 0.666 5.963 1.00 92.69 293 GLN A CA 1
ATOM 2245 C C . GLN A 1 293 ? -6.281 1.333 7.347 1.00 92.69 293 GLN A C 1
ATOM 2247 O O . GLN A 1 293 ? -7.029 0.955 8.249 1.00 92.69 293 GLN A O 1
ATOM 2252 N N . ILE A 1 294 ? -5.448 2.365 7.516 1.00 89.94 294 ILE A N 1
ATOM 2253 C CA . ILE A 1 294 ? -5.282 3.086 8.788 1.00 89.94 294 ILE A CA 1
ATOM 2254 C C . ILE A 1 294 ? -6.577 3.793 9.242 1.00 89.94 294 ILE A C 1
ATOM 2256 O O . ILE A 1 294 ? -7.061 3.469 10.331 1.00 89.94 294 ILE A O 1
ATOM 2260 N N . PRO A 1 295 ? -7.194 4.713 8.472 1.00 92.31 295 PRO A N 1
ATOM 2261 C CA . PRO A 1 295 ? -8.449 5.341 8.870 1.00 92.31 295 PRO A CA 1
ATOM 2262 C C . PRO A 1 295 ? -9.574 4.313 9.013 1.00 92.31 295 PRO A C 1
ATOM 2264 O O . PRO A 1 295 ? -10.399 4.457 9.915 1.00 92.31 295 PRO A O 1
ATOM 2267 N N . PHE A 1 296 ? -9.589 3.235 8.219 1.00 93.94 296 PHE A N 1
ATOM 2268 C CA . PHE A 1 296 ? -10.554 2.147 8.400 1.00 93.94 296 PHE A CA 1
ATOM 2269 C C . PHE A 1 296 ? -10.412 1.464 9.771 1.00 93.94 296 PHE A C 1
ATOM 2271 O O . PHE A 1 296 ? -11.397 1.349 10.507 1.00 93.94 296 PHE A O 1
ATOM 2278 N N . MET A 1 297 ? -9.191 1.081 10.165 1.00 91.81 297 MET A N 1
ATOM 2279 C CA . MET A 1 297 ? -8.899 0.515 11.491 1.00 91.81 297 MET A CA 1
ATOM 2280 C C . MET A 1 297 ? -9.346 1.446 12.620 1.00 91.81 297 MET A C 1
ATOM 2282 O O . MET A 1 297 ? -9.928 0.990 13.611 1.00 91.81 297 MET A O 1
ATOM 2286 N N . LEU A 1 298 ? -9.108 2.752 12.466 1.00 91.19 298 LEU A N 1
ATOM 2287 C CA . LEU A 1 298 ? -9.513 3.755 13.447 1.00 91.19 298 LEU A CA 1
ATOM 2288 C C . LEU A 1 298 ? -11.043 3.898 13.516 1.00 91.19 298 LEU A C 1
ATOM 2290 O O . LEU A 1 298 ? -11.595 3.880 14.616 1.00 91.19 298 LEU A O 1
ATOM 2294 N N . LYS A 1 299 ? -11.742 3.956 12.373 1.00 93.19 299 LYS A N 1
ATOM 2295 C CA . LYS A 1 299 ? -13.215 4.035 12.308 1.00 93.19 299 LYS A CA 1
ATOM 2296 C C . LYS A 1 299 ? -13.882 2.820 12.948 1.00 93.19 299 LYS A C 1
ATOM 2298 O O . LYS A 1 299 ? -14.809 2.977 13.740 1.00 93.19 299 LYS A O 1
ATOM 2303 N N . GLN A 1 300 ? -13.392 1.611 12.664 1.00 92.56 300 GLN A N 1
ATOM 2304 C CA . GLN A 1 300 ? -13.902 0.399 13.318 1.00 92.56 300 GLN A CA 1
ATOM 2305 C C . GLN A 1 300 ? -13.477 0.326 14.797 1.00 92.56 300 GLN A C 1
ATOM 2307 O O . GLN A 1 300 ? -14.125 -0.332 15.615 1.00 92.56 300 GLN A O 1
ATOM 2312 N N . GLY A 1 301 ? -12.378 0.994 15.168 1.00 89.31 301 GLY A N 1
ATOM 2313 C CA . GLY A 1 301 ? -11.739 0.854 16.475 1.00 89.31 301 GLY A CA 1
ATOM 2314 C C . GLY A 1 301 ? -11.382 -0.601 16.780 1.00 89.31 301 GLY A C 1
ATOM 2315 O O . GLY A 1 301 ? -11.521 -1.032 17.927 1.00 89.31 301 GLY A O 1
ATOM 2316 N N . LYS A 1 302 ? -11.016 -1.342 15.728 1.00 90.50 302 LYS A N 1
ATOM 2317 C CA . LYS A 1 302 ? -10.635 -2.754 15.721 1.00 90.50 302 LYS A CA 1
ATOM 2318 C C . LYS A 1 302 ? -9.551 -2.944 14.656 1.00 90.50 302 LYS A C 1
ATOM 2320 O O . LYS A 1 302 ? -9.704 -2.462 13.533 1.00 90.50 302 LYS A O 1
ATOM 2325 N N . ILE A 1 303 ? -8.492 -3.665 15.002 1.00 90.00 303 ILE A N 1
ATOM 2326 C CA . ILE A 1 303 ? -7.461 -4.134 14.074 1.00 90.00 303 ILE A CA 1
ATOM 2327 C C . ILE A 1 303 ? -7.684 -5.627 13.855 1.00 90.00 303 ILE A C 1
ATOM 2329 O O . ILE A 1 303 ? -7.794 -6.393 14.813 1.00 90.00 303 ILE A O 1
ATOM 2333 N N . GLU A 1 304 ? -7.738 -6.051 12.601 1.00 89.56 304 GLU A N 1
ATOM 2334 C CA . GLU A 1 304 ? -7.789 -7.460 12.232 1.00 89.56 304 GLU A CA 1
ATOM 2335 C C . GLU A 1 304 ? -6.806 -7.700 11.090 1.00 89.56 304 GLU A C 1
ATOM 2337 O O . GLU A 1 304 ? -6.783 -6.947 10.119 1.00 89.56 304 GLU A O 1
ATOM 2342 N N . LEU A 1 305 ? -5.960 -8.720 11.220 1.00 87.44 305 LEU A N 1
ATOM 2343 C CA . LEU A 1 305 ? -5.068 -9.120 10.134 1.00 87.44 305 LEU A CA 1
ATOM 2344 C C . LEU A 1 305 ? -5.840 -9.954 9.120 1.00 87.44 305 LEU A C 1
ATOM 2346 O O . LEU A 1 305 ? -6.821 -10.606 9.478 1.00 87.44 305 LEU A O 1
ATOM 2350 N N . SER A 1 306 ? -5.413 -9.924 7.859 1.00 87.00 306 SER A N 1
ATOM 2351 C CA . SER A 1 306 ? -6.085 -10.716 6.834 1.00 87.00 306 SER A CA 1
ATOM 2352 C C . SER A 1 306 ? -5.891 -12.200 7.145 1.00 87.00 306 SER A C 1
ATOM 2354 O O . SER A 1 306 ? -4.747 -12.650 7.284 1.00 87.00 306 SER A O 1
ATOM 2356 N N . PRO A 1 307 ? -6.979 -12.987 7.247 1.00 85.12 307 PRO A N 1
ATOM 2357 C CA . PRO A 1 307 ? -6.865 -14.429 7.429 1.00 85.12 307 PRO A CA 1
ATOM 2358 C C . PRO A 1 307 ? -6.188 -15.093 6.223 1.00 85.12 307 PRO A C 1
ATOM 2360 O O . PRO A 1 307 ? -5.555 -16.136 6.380 1.00 85.12 307 PRO A O 1
ATOM 2363 N N . VAL A 1 308 ? -6.283 -14.481 5.037 1.00 84.62 308 VAL A N 1
ATOM 2364 C CA . VAL A 1 308 ? -5.642 -14.949 3.802 1.00 84.62 308 VAL A CA 1
ATOM 2365 C C . VAL A 1 308 ? -4.130 -14.833 3.933 1.00 84.62 308 VAL A C 1
ATOM 2367 O O . VAL A 1 308 ? -3.415 -15.826 3.794 1.00 84.62 308 VAL A O 1
ATOM 2370 N N . LEU A 1 309 ? -3.657 -13.638 4.288 1.00 84.38 309 LEU A N 1
ATOM 2371 C CA . LEU A 1 309 ? -2.236 -13.368 4.479 1.00 84.38 309 LEU A CA 1
ATOM 2372 C C . LEU A 1 309 ? -1.668 -14.169 5.657 1.00 84.38 309 LEU A C 1
ATOM 2374 O O . LEU A 1 309 ? -0.582 -14.730 5.538 1.00 84.38 309 LEU A O 1
ATOM 2378 N N . LEU A 1 310 ? -2.418 -14.300 6.759 1.00 85.06 310 LEU A N 1
ATOM 2379 C CA . LEU A 1 310 ? -1.998 -15.087 7.923 1.00 85.06 310 LEU A CA 1
ATOM 2380 C C . LEU A 1 310 ? -1.740 -16.542 7.545 1.00 85.06 310 LEU A C 1
ATOM 2382 O O . LEU A 1 310 ? -0.671 -17.068 7.849 1.00 85.06 310 LEU A O 1
ATOM 2386 N N . ARG A 1 311 ? -2.687 -17.173 6.844 1.00 82.62 311 ARG A N 1
ATOM 2387 C CA . ARG A 1 311 ? -2.534 -18.555 6.375 1.00 82.62 311 ARG A CA 1
ATOM 2388 C C . ARG A 1 311 ? -1.372 -18.679 5.400 1.00 82.62 311 ARG A C 1
ATOM 2390 O O . ARG A 1 311 ? -0.544 -19.572 5.566 1.00 82.62 311 ARG A O 1
ATOM 2397 N N . MET A 1 312 ? -1.271 -17.760 4.441 1.00 82.38 312 MET A N 1
ATOM 2398 C CA . MET A 1 312 ? -0.196 -17.759 3.454 1.00 82.38 312 MET A CA 1
ATOM 2399 C C . MET A 1 312 ? 1.183 -17.694 4.127 1.00 82.38 312 MET A C 1
ATOM 2401 O O . MET A 1 312 ? 1.998 -18.586 3.905 1.00 82.38 312 MET A O 1
ATOM 2405 N N . PHE A 1 313 ? 1.430 -16.715 5.004 1.00 81.06 313 PHE A N 1
ATOM 2406 C CA . PHE A 1 313 ? 2.712 -16.590 5.705 1.00 81.06 313 PHE A CA 1
ATOM 2407 C C . PHE A 1 313 ? 2.970 -17.742 6.677 1.00 81.06 313 PHE A C 1
ATOM 2409 O O . PHE A 1 313 ? 4.092 -18.233 6.727 1.00 81.06 313 PHE A O 1
ATOM 2416 N N . SER A 1 314 ? 1.947 -18.236 7.382 1.00 81.38 314 SER A N 1
ATOM 2417 C CA . SER A 1 314 ? 2.103 -19.401 8.269 1.00 81.38 314 SER A CA 1
ATOM 2418 C C . SER A 1 314 ? 2.465 -20.690 7.524 1.00 81.38 314 SER A C 1
ATOM 2420 O O . SER A 1 314 ? 3.080 -21.579 8.102 1.00 81.38 314 SER A O 1
ATOM 2422 N N . SER A 1 315 ? 2.116 -20.790 6.237 1.00 80.56 315 SER A N 1
ATOM 2423 C CA . SER A 1 315 ? 2.446 -21.950 5.402 1.00 80.56 315 SER A CA 1
ATOM 2424 C C . SER A 1 315 ? 3.875 -21.927 4.844 1.00 80.56 315 SER A C 1
ATOM 2426 O O . SER A 1 315 ? 4.339 -22.932 4.303 1.00 80.56 315 SER A O 1
ATOM 2428 N N . MET A 1 316 ? 4.584 -20.797 4.945 1.00 76.50 316 MET A N 1
ATOM 2429 C CA . MET A 1 316 ? 5.961 -20.674 4.467 1.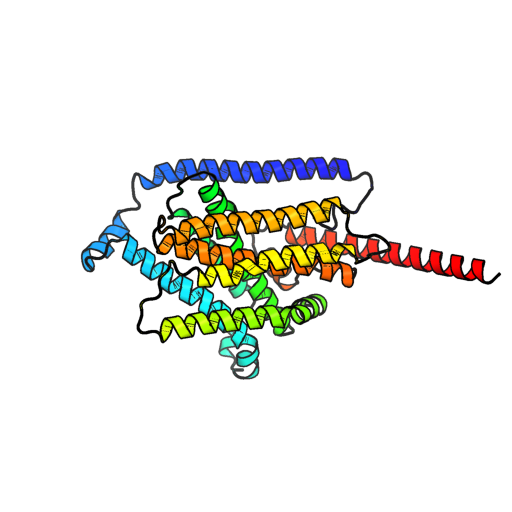00 76.50 316 MET A CA 1
ATOM 2430 C C . MET A 1 316 ? 6.937 -21.103 5.566 1.00 76.50 316 MET A C 1
ATOM 2432 O O . MET A 1 316 ? 7.007 -20.466 6.614 1.00 76.50 316 MET A O 1
ATOM 2436 N N . LYS A 1 317 ? 7.751 -22.134 5.297 1.00 70.62 317 LYS A N 1
ATOM 2437 C CA . LYS A 1 317 ? 8.754 -22.649 6.252 1.00 70.62 317 LYS A CA 1
ATOM 2438 C C . LYS A 1 317 ? 9.758 -21.587 6.725 1.00 70.62 317 LYS A C 1
ATOM 2440 O O . LYS A 1 317 ? 10.222 -21.660 7.851 1.00 70.62 317 LYS A O 1
ATOM 2445 N N . PHE A 1 318 ? 10.061 -20.600 5.882 1.00 65.62 318 PHE A N 1
ATOM 2446 C CA . PHE A 1 318 ? 11.021 -19.528 6.171 1.00 65.62 318 PHE A CA 1
ATOM 2447 C C . PHE A 1 318 ? 10.368 -18.232 6.67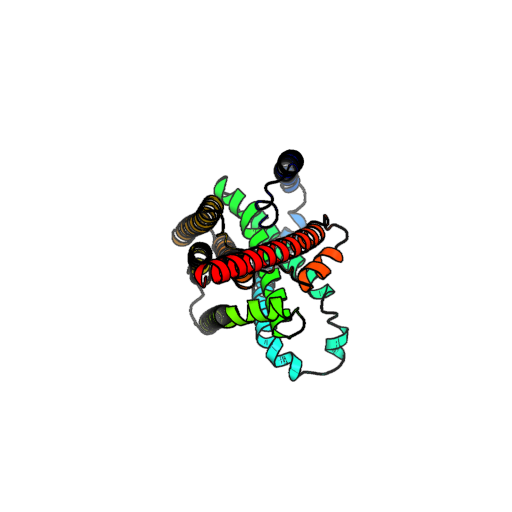2 1.00 65.62 318 PHE A C 1
ATOM 2449 O O . PHE A 1 318 ? 11.022 -17.192 6.714 1.00 65.62 318 PHE A O 1
ATOM 2456 N N . SER A 1 319 ? 9.075 -18.244 7.025 1.00 69.62 319 SER A N 1
ATOM 2457 C CA . SER A 1 319 ? 8.450 -17.041 7.572 1.00 69.62 319 SER A CA 1
ATOM 2458 C C . SER A 1 319 ? 8.978 -16.777 8.987 1.00 69.62 319 SER A C 1
ATOM 2460 O O . SER A 1 319 ? 8.832 -17.640 9.851 1.00 69.62 319 SER A O 1
ATOM 2462 N N . PRO A 1 320 ? 9.503 -15.575 9.286 1.00 66.56 320 PRO A N 1
ATOM 2463 C CA . PRO A 1 320 ? 10.019 -15.224 10.613 1.00 66.56 320 PRO A CA 1
ATOM 2464 C C . PRO A 1 320 ? 8.926 -15.116 11.697 1.00 66.56 320 PRO A C 1
ATOM 2466 O O . PRO A 1 320 ? 9.181 -14.623 12.791 1.00 66.56 320 PRO A O 1
ATOM 2469 N N . GLY A 1 321 ? 7.677 -15.497 11.404 1.00 75.69 321 GLY A N 1
ATOM 2470 C CA . GLY A 1 321 ? 6.559 -15.421 12.348 1.00 75.69 321 GLY A CA 1
ATOM 2471 C C . GLY A 1 321 ? 6.044 -14.001 12.615 1.00 75.69 321 GLY A C 1
ATOM 2472 O O . GLY A 1 321 ? 5.095 -13.835 13.382 1.00 75.69 321 GLY A O 1
ATOM 2473 N N . ILE A 1 322 ? 6.597 -12.981 11.945 1.00 72.56 322 ILE A N 1
ATOM 2474 C CA . ILE A 1 322 ? 6.237 -11.560 12.117 1.00 72.56 322 ILE A CA 1
ATOM 2475 C C . ILE A 1 322 ? 4.730 -11.338 11.934 1.00 72.56 322 ILE A C 1
ATOM 2477 O O . ILE A 1 322 ? 4.108 -10.590 12.686 1.00 72.56 322 ILE A O 1
ATOM 2481 N N . TYR A 1 323 ? 4.108 -12.018 10.967 1.00 75.69 323 TYR A N 1
ATOM 2482 C CA . TYR A 1 323 ? 2.675 -11.864 10.713 1.00 75.69 323 TYR A CA 1
ATOM 2483 C C . TYR A 1 323 ? 1.814 -12.443 11.854 1.00 75.69 323 TYR A C 1
ATOM 2485 O O . TYR A 1 323 ? 0.803 -11.855 12.237 1.00 75.69 323 TYR A O 1
ATOM 2493 N N . ALA A 1 324 ? 2.242 -13.551 12.468 1.00 79.56 324 ALA A N 1
ATOM 2494 C CA . ALA A 1 324 ? 1.579 -14.120 13.642 1.00 79.56 324 ALA A CA 1
ATOM 2495 C C . ALA A 1 324 ? 1.782 -13.247 14.893 1.00 79.56 324 ALA A C 1
ATOM 2497 O O . ALA A 1 324 ? 0.870 -13.079 15.706 1.00 79.56 324 ALA A O 1
ATOM 2498 N N . GLU A 1 325 ? 2.955 -12.636 15.049 1.00 83.50 325 GLU A N 1
ATOM 2499 C CA . GLU A 1 325 ? 3.203 -11.650 16.103 1.00 83.50 325 GLU A CA 1
ATOM 2500 C C . GLU A 1 325 ? 2.330 -10.402 15.935 1.00 83.50 325 GLU A C 1
ATOM 2502 O O . GLU A 1 325 ? 1.704 -9.953 16.896 1.00 83.50 325 GLU A O 1
ATOM 2507 N N . ALA A 1 326 ? 2.191 -9.899 14.710 1.00 79.62 326 ALA A N 1
ATOM 2508 C CA . ALA A 1 326 ? 1.292 -8.794 14.412 1.00 79.62 326 ALA A CA 1
ATOM 2509 C C . ALA A 1 326 ? -0.180 -9.149 14.709 1.00 79.62 326 ALA A C 1
ATOM 2511 O O . ALA A 1 326 ? -0.912 -8.301 15.228 1.00 79.62 326 ALA A O 1
ATOM 2512 N N . ALA A 1 327 ? -0.599 -10.403 14.490 1.00 83.50 327 ALA A N 1
ATOM 2513 C CA . ALA A 1 327 ? -1.922 -10.886 14.897 1.00 83.50 327 ALA A CA 1
ATOM 2514 C C . ALA A 1 327 ? -2.115 -10.833 16.420 1.00 83.50 327 ALA A C 1
ATOM 2516 O O . ALA A 1 327 ? -3.144 -10.350 16.895 1.00 83.50 327 ALA A O 1
ATOM 2517 N N . ARG A 1 328 ? -1.106 -11.252 17.195 1.00 86.19 328 ARG A N 1
ATOM 2518 C CA . ARG A 1 328 ? -1.122 -11.155 18.667 1.00 86.19 328 ARG A CA 1
ATOM 2519 C C . ARG A 1 328 ? -1.134 -9.703 19.152 1.00 86.19 328 ARG A C 1
ATOM 2521 O O . ARG A 1 328 ? -1.885 -9.356 20.059 1.00 86.19 328 ARG A O 1
ATOM 2528 N N . ALA A 1 329 ? -0.362 -8.822 18.524 1.00 81.94 329 ALA A N 1
ATOM 2529 C CA . ALA A 1 329 ? -0.381 -7.399 18.857 1.00 81.94 329 ALA A CA 1
ATOM 2530 C C . ALA A 1 329 ? -1.757 -6.764 18.575 1.00 81.94 329 ALA A C 1
ATOM 2532 O O . ALA A 1 329 ? -2.238 -5.945 19.361 1.00 81.94 329 ALA A O 1
ATOM 2533 N N . ALA A 1 330 ? -2.423 -7.171 17.490 1.00 86.06 330 ALA A N 1
ATOM 2534 C CA . ALA A 1 330 ? -3.770 -6.714 17.164 1.00 86.06 330 ALA A CA 1
ATOM 2535 C C . ALA A 1 330 ? -4.810 -7.158 18.206 1.00 86.06 330 ALA A C 1
ATOM 2537 O O . ALA A 1 330 ? -5.657 -6.353 18.600 1.00 86.06 330 ALA A O 1
ATOM 2538 N N . THR A 1 331 ? -4.749 -8.401 18.699 1.00 90.62 331 THR A N 1
ATOM 2539 C CA . THR A 1 331 ? -5.681 -8.877 19.739 1.00 90.62 331 THR A CA 1
ATOM 2540 C C . THR A 1 331 ? -5.486 -8.143 21.065 1.00 90.62 331 THR A C 1
ATOM 2542 O O . THR A 1 331 ? -6.476 -7.729 21.678 1.00 90.62 331 THR A O 1
ATOM 2545 N N . LEU A 1 332 ? -4.235 -7.903 21.472 1.00 89.25 332 LEU A N 1
ATOM 2546 C CA . LEU A 1 332 ? -3.911 -7.106 22.660 1.00 89.25 332 LEU A CA 1
ATOM 2547 C C . LEU A 1 332 ? -4.438 -5.671 22.539 1.00 89.25 332 LEU A C 1
ATOM 2549 O O . LEU A 1 332 ? -5.119 -5.182 23.444 1.00 89.25 332 LEU A O 1
ATOM 2553 N N . TRP A 1 333 ? -4.205 -5.026 21.395 1.00 88.69 333 TRP A N 1
ATOM 2554 C CA . TRP A 1 333 ? -4.705 -3.677 21.131 1.00 88.69 333 TRP A CA 1
ATOM 2555 C C . TRP A 1 333 ? -6.239 -3.615 21.157 1.00 88.69 333 TRP A C 1
ATOM 2557 O O . TRP A 1 333 ? -6.813 -2.748 21.816 1.00 88.69 333 TRP A O 1
ATOM 2567 N N . ASN A 1 334 ? -6.922 -4.580 20.531 1.00 91.56 334 ASN A N 1
ATOM 2568 C CA . ASN A 1 334 ? -8.387 -4.659 20.541 1.00 91.56 334 ASN A CA 1
ATOM 2569 C C . ASN A 1 334 ? -8.950 -4.788 21.965 1.00 91.56 334 ASN A C 1
ATOM 2571 O O . ASN A 1 334 ? -9.952 -4.146 22.302 1.00 91.56 334 ASN A O 1
ATOM 2575 N N . ARG A 1 335 ? -8.308 -5.602 22.817 1.00 93.00 335 ARG A N 1
ATOM 2576 C CA . ARG A 1 335 ? -8.694 -5.754 24.228 1.00 93.00 335 ARG A CA 1
ATOM 2577 C C . ARG A 1 335 ? -8.531 -4.436 24.981 1.00 93.00 335 ARG A C 1
ATOM 2579 O O . ARG A 1 335 ? -9.452 -4.035 25.693 1.00 93.00 335 ARG A O 1
ATOM 2586 N N . HIS A 1 336 ? -7.407 -3.752 24.786 1.00 90.00 336 HIS A N 1
ATOM 2587 C CA . HIS A 1 336 ? -7.131 -2.465 25.417 1.00 90.00 336 HIS A CA 1
ATOM 2588 C C . HIS A 1 336 ? -8.162 -1.395 25.021 1.00 90.00 336 HIS A C 1
ATOM 2590 O O . HIS A 1 336 ? -8.797 -0.795 25.888 1.00 90.00 336 HIS A O 1
ATOM 2596 N N . VAL A 1 337 ? -8.443 -1.243 23.723 1.00 89.44 337 VAL A N 1
ATOM 2597 C CA . VAL A 1 337 ? -9.448 -0.289 23.219 1.00 89.44 337 VAL A CA 1
ATOM 2598 C C . VAL A 1 337 ? -10.845 -0.586 23.770 1.00 89.44 337 VAL A C 1
ATOM 2600 O O . VAL A 1 337 ? -11.596 0.341 24.089 1.00 89.44 337 VAL A O 1
ATOM 2603 N N . LYS A 1 338 ? -11.222 -1.865 23.911 1.00 92.75 338 LYS A N 1
ATOM 2604 C CA . LYS A 1 338 ? -12.514 -2.254 24.502 1.00 92.75 338 LYS A CA 1
ATOM 2605 C C . LYS A 1 338 ? -12.618 -1.812 25.966 1.00 92.75 338 LYS A C 1
ATOM 2607 O O . LYS A 1 338 ? -13.667 -1.301 26.363 1.00 92.75 338 LYS A O 1
ATOM 2612 N N . LEU A 1 339 ? -11.544 -1.975 26.741 1.00 92.69 339 LEU A N 1
ATOM 2613 C CA . LEU A 1 339 ? -11.480 -1.542 28.138 1.00 92.69 339 LEU A CA 1
ATOM 2614 C C . LEU A 1 339 ? -11.559 -0.016 28.256 1.00 92.69 339 LEU A C 1
ATOM 2616 O O . LEU A 1 339 ? -12.421 0.487 28.977 1.00 92.69 339 LEU A O 1
ATOM 2620 N N . GLU A 1 340 ? -10.753 0.730 27.498 1.00 90.81 340 GLU A N 1
ATOM 2621 C CA . GLU A 1 340 ? -10.784 2.199 27.537 1.00 90.81 340 GLU A CA 1
ATOM 2622 C C . GLU A 1 340 ? -12.154 2.757 27.109 1.00 90.81 340 GLU A C 1
ATOM 2624 O O . GLU A 1 340 ? -12.703 3.649 27.762 1.00 90.81 340 GLU A O 1
ATOM 2629 N N . LYS A 1 341 ? -12.780 2.186 26.068 1.00 90.69 341 LYS A N 1
ATOM 2630 C CA . LYS A 1 341 ? -14.152 2.553 25.667 1.00 90.69 341 LYS A CA 1
ATOM 2631 C C . LYS A 1 341 ? -15.160 2.315 26.799 1.00 90.69 341 LYS A C 1
ATOM 2633 O O . LYS A 1 341 ? -16.068 3.129 26.975 1.00 90.69 341 LYS A O 1
ATOM 2638 N N . ALA A 1 342 ? -15.024 1.232 27.566 1.00 91.69 342 ALA A N 1
ATOM 2639 C CA . ALA A 1 342 ? -15.901 0.946 28.702 1.00 91.69 342 ALA A CA 1
ATOM 2640 C C . ALA A 1 342 ? -15.702 1.947 29.854 1.00 91.69 342 ALA A C 1
ATOM 2642 O O . ALA A 1 342 ? -16.688 2.433 30.416 1.00 91.69 342 ALA A O 1
ATOM 2643 N N . VAL A 1 343 ? -14.452 2.305 30.166 1.00 92.62 343 VAL A N 1
ATOM 2644 C CA . VAL A 1 343 ? -14.114 3.325 31.176 1.00 92.62 343 VAL A CA 1
ATOM 2645 C C . VAL A 1 343 ? -14.716 4.680 30.803 1.00 92.62 343 VAL A C 1
ATOM 2647 O O . VAL A 1 343 ? -15.416 5.289 31.613 1.00 92.62 343 VAL A O 1
ATOM 2650 N N . LEU A 1 344 ? -14.548 5.111 29.551 1.00 90.69 344 LEU A N 1
ATOM 2651 C CA . LEU A 1 344 ? -15.097 6.380 29.064 1.00 90.69 344 LEU A CA 1
ATOM 2652 C C . LEU A 1 344 ? -16.627 6.420 29.103 1.00 90.69 344 LEU A C 1
ATOM 2654 O O . LEU A 1 344 ? -17.207 7.451 29.444 1.00 90.69 344 LEU A O 1
ATOM 2658 N N . ARG A 1 345 ? -17.305 5.308 28.789 1.00 90.75 345 ARG A N 1
ATOM 2659 C CA . ARG A 1 345 ? -18.771 5.212 28.919 1.00 90.75 345 ARG A CA 1
ATOM 2660 C C . ARG A 1 345 ? -19.215 5.395 30.371 1.00 90.75 345 ARG A C 1
ATOM 2662 O O . ARG A 1 345 ? -20.153 6.148 30.620 1.00 90.75 345 ARG A O 1
ATOM 2669 N N . LYS A 1 346 ? -18.515 4.770 31.326 1.00 91.88 346 LYS A N 1
ATOM 2670 C CA . LYS A 1 346 ? -18.794 4.932 32.764 1.00 91.88 346 LYS A CA 1
ATOM 2671 C C . LYS A 1 346 ? -18.573 6.374 33.227 1.00 91.88 346 LYS A C 1
ATOM 2673 O O . LYS A 1 346 ? -19.415 6.910 33.941 1.00 91.88 346 LYS A O 1
ATOM 2678 N N . GLN A 1 347 ? -17.486 7.014 32.798 1.00 91.25 347 GLN A N 1
ATOM 2679 C CA . GLN A 1 347 ? -17.201 8.414 33.132 1.00 91.25 347 GLN A CA 1
ATOM 2680 C C . GLN A 1 347 ? -18.269 9.363 32.573 1.00 91.25 347 GLN A C 1
ATOM 2682 O O . GLN A 1 347 ? -18.797 10.186 33.317 1.00 91.25 347 GLN A O 1
ATOM 2687 N N . LYS A 1 348 ? -18.666 9.195 31.304 1.00 90.00 348 LYS A N 1
ATOM 2688 C CA . LYS A 1 348 ? -19.745 9.991 30.695 1.00 90.00 348 LYS A CA 1
ATOM 2689 C C . LYS A 1 348 ? -21.081 9.817 31.419 1.00 90.00 348 LYS A C 1
ATOM 2691 O O . LYS A 1 348 ? -21.753 10.808 31.675 1.00 90.00 348 LYS A O 1
ATOM 2696 N N . ALA A 1 349 ? -21.435 8.587 31.796 1.00 90.19 349 ALA A N 1
ATOM 2697 C CA . ALA A 1 349 ? -22.663 8.308 32.541 1.00 90.19 349 ALA A CA 1
ATOM 2698 C C . ALA A 1 349 ? -22.662 8.930 33.952 1.00 90.19 349 ALA A C 1
ATOM 2700 O O . ALA A 1 349 ? -23.705 9.354 34.447 1.00 90.19 349 ALA A O 1
ATOM 2701 N N . ARG A 1 350 ? -21.498 9.003 34.613 1.00 89.94 350 ARG A N 1
ATOM 2702 C CA . ARG A 1 350 ? -21.351 9.695 35.905 1.00 89.94 350 ARG A CA 1
ATOM 2703 C C . ARG A 1 350 ? -21.471 11.211 35.744 1.00 89.94 350 ARG A C 1
ATOM 2705 O O . ARG A 1 350 ? -22.239 11.828 36.474 1.00 89.94 350 ARG A O 1
ATOM 2712 N N . ALA A 1 351 ? -20.795 11.787 34.751 1.00 87.62 351 ALA A N 1
ATOM 2713 C CA . ALA A 1 351 ? -20.869 13.218 34.458 1.00 87.62 351 ALA A CA 1
ATOM 2714 C C . ALA A 1 351 ? -22.297 13.664 34.090 1.00 87.62 351 ALA A C 1
ATOM 2716 O O . ALA A 1 351 ? -22.762 14.695 34.568 1.00 87.62 351 ALA A O 1
ATOM 2717 N N . SER A 1 352 ? -23.039 12.866 33.312 1.00 85.38 352 SER A N 1
ATOM 2718 C CA . SER A 1 352 ? -24.436 13.179 32.978 1.00 85.38 352 SER A CA 1
ATOM 2719 C C . SER A 1 352 ? -25.372 13.111 34.186 1.00 85.38 352 SER A C 1
ATOM 2721 O O . SER A 1 352 ? -26.329 13.873 34.248 1.00 85.38 352 SER A O 1
ATOM 2723 N N . LYS A 1 353 ? -25.113 12.210 35.146 1.00 84.94 353 LYS A N 1
ATOM 2724 C CA . LYS A 1 353 ? -25.882 12.139 36.400 1.00 84.94 353 LYS A CA 1
ATOM 2725 C C . LYS A 1 353 ? -25.584 13.328 37.313 1.00 84.94 353 LYS A C 1
ATOM 2727 O O . LYS A 1 353 ? -26.514 13.881 37.882 1.00 84.94 353 LYS A O 1
ATOM 2732 N N . SER A 1 354 ? -24.318 13.740 37.406 1.00 77.94 354 SER A N 1
ATOM 2733 C CA . SER A 1 354 ? -23.907 14.912 38.191 1.00 77.94 354 SER A CA 1
ATOM 2734 C C . SER A 1 354 ? -24.440 16.235 37.644 1.00 77.94 354 SER A C 1
ATOM 2736 O O . SER A 1 354 ? -24.535 17.175 38.408 1.00 77.94 354 SER A O 1
ATOM 2738 N N . ARG A 1 355 ? -24.749 16.321 36.344 1.00 73.62 355 ARG A N 1
ATOM 2739 C CA . ARG A 1 355 ? -25.309 17.529 35.711 1.00 73.62 355 ARG A CA 1
ATOM 2740 C C . ARG A 1 355 ? -26.843 17.608 35.795 1.00 73.62 355 ARG A C 1
ATOM 2742 O O . ARG A 1 355 ? -27.415 18.612 35.398 1.00 73.62 355 ARG A O 1
ATOM 2749 N N . ARG A 1 356 ? -27.509 16.520 36.204 1.00 69.31 356 ARG A N 1
ATOM 2750 C CA . ARG A 1 356 ? -28.974 16.441 36.376 1.00 69.31 356 ARG A CA 1
ATOM 2751 C C . ARG A 1 356 ? -29.423 16.621 37.829 1.00 69.31 356 ARG A C 1
ATOM 2753 O O . ARG A 1 356 ? -30.615 16.789 38.051 1.00 69.31 356 ARG A O 1
ATOM 2760 N N . ARG A 1 357 ? -28.496 16.493 38.777 1.00 59.53 357 ARG A N 1
ATOM 2761 C CA . ARG A 1 357 ? -28.653 16.966 40.154 1.00 59.53 357 ARG A CA 1
ATOM 2762 C C . ARG A 1 357 ? -28.163 18.399 40.200 1.00 59.53 357 ARG A C 1
ATOM 2764 O O . ARG A 1 357 ? -28.745 19.156 40.995 1.00 59.53 357 ARG A O 1
#

Secondary structure (DSSP, 8-state):
-TTTSS--SSTHHHHHHHHHHHHHHHHHHHHHHHHHHHHHHHHTTTSTHHHHHHHHTTTTS-HHHHHHHHHHHHHHHHHHHHHHHHHHHHHHTTT---THHHHH--HHHHHHHHHHHHHHHHHHHHHTSPP-SHHHHHIIIIIIHHHHHHHHHHHHHHHHHHTT-S-HHHHHHHHHHHHHHHHHHHHHHHHHHHHHH-SSPP-TT-THHHHHHTHHHHHHHHHHHHTTT-EETTEEPPHHHHHHHHHHHHHHHHHHHHHHHHHHTT-S-HHHHHHHHHHHHHHHHHHHHHHHHHHHHHHHT-----HHHHHHHHT-TT--SHHHHHHHHHHHHHHHHHHHHHHHHHHHHHHHHHTT-

Organism: NCBI:txid488447

Radius of gyration: 23.58 Å; Cα contacts (8 Å, |Δi|>4): 285; chains: 1; bounding box: 62×48×76 Å

Mean predicted aligned error: 13.86 Å

pLDDT: mean 71.46, std 21.33, range [33.06, 95.62]

Foldseek 3Di:
DQLLVPDPDDCPVVVVVVVVVVVVVVVVVVVVVVVVVVVVVVVVPDPPVPVLVVVCVVPVHRSVVVVLVVLCVCLVCLVLVLLVCLVCVLVCVVPPDDCPVVVVPPPQVVLLVSLVVQLCSQLVLLVPFDDPDPLSNCCSHPFQSVLRSLLSVVSSLLSCLSNVNWDPLSVVLSVVVVVVSVVLSVQVVVVVVCCVPDPDHDQLLPLSLLVSQLVLLVLLLVLLVVQQVFDQLNDGDDPVVSVVSNVVSVVLSVSSVVLNVCSNVVVGDSSVSNSSSNSSNSNSSSSNSVSNVVVSCRNVSADADIPSVVVNLVPDPPRPCVSVVVRVSRVVSSVVSVVSNVVVVVVVVVVVVVVVD